Protein AF-A0A6A5QF74-F1 (afdb_monomer_lite)

Radius of gyration: 24.88 Å; chains: 1; bounding box: 57×68×70 Å

Foldseek 3Di:
DDDDDDDDDDDDQFLQNVLVVVVVVVVVVPPDVPPDDDDDDDDDDDDDDDDDDDDDDDDDDPPPQDDDDDDDDDDDDDDDDDDDDDDDPDPDPPPPPPDAFAAPLLLVLAVQVVCVVCKPPQPDQQAAAQQPRHGLQDFDPLDPCCVVVDDGHRFIWTQQPPPRHIHGPSVLLSLLLDPDPLNQARSPPSHGRHDRALQSSLVVCVSSVHDRDWPQVVPPDDPDVCRDPTLVVLVVVLLVVLLVLLVVLLVVQLPDQDPAPVRAGQVSVSLSSSVVVCVVVVDDPRRNLGDDDSLSSLSNSLVSLVSSVVCCCVPPVVNPPGPSNVSSVVSSVVSVVVSVVSSNDD

Secondary structure (DSSP, 8-state):
-PPPP---PPP---HHHHHHHHHHHHHHTT-------------PPPP-----------------PPP---PPP---PPP-------------------PPPPBHHHIIIIIIHHTGGGTT--SSTT-B-TTT--BTTS-B--SS-TTSSPPPB---EEEPTTT--EEEHHHHHHHHHSS-TTTTB-TTT--B-SB--HHHHHHHHHHHTPPPPPTTTT--S---TT-PPPHHHHHHHHHHHHHHHHHHHHHHHHTSPPSSTT----HHHHHHHHHHHHHHTT---STTT---SHHHHHHHHHHHHHHHHHHHHHHHGGGTTSHHHHHHHHHHHHHHHHHHHHHT--

pLDDT: mean 75.54, std 26.77, range [24.86, 98.5]

InterPro domains:
  IPR013083 Zinc finger, RING/FYVE/PHD-type [G3DSA:3.30.40.10] (121-199)

Organism: Ampelomyces quisqualis (NCBI:txid50730)

Structure (mmCIF, N/CA/C/O backbone):
data_AF-A0A6A5QF74-F1
#
_entry.id   AF-A0A6A5QF74-F1
#
loop_
_atom_site.group_PDB
_atom_site.id
_atom_site.type_symbol
_atom_site.label_atom_id
_atom_site.label_alt_id
_atom_site.label_comp_id
_atom_site.label_asym_id
_atom_site.label_entity_id
_atom_site.label_seq_id
_atom_site.pdbx_PDB_ins_code
_atom_site.Cartn_x
_atom_site.Cartn_y
_atom_site.Cartn_z
_atom_site.occupancy
_atom_site.B_iso_or_equiv
_atom_site.auth_seq_id
_atom_site.auth_comp_id
_atom_site.auth_asym_id
_atom_site.auth_atom_id
_atom_site.pdbx_PDB_model_num
ATOM 1 N N . MET A 1 1 ? -31.154 -33.292 41.680 1.00 40.38 1 MET A N 1
ATOM 2 C CA . MET A 1 1 ? -30.181 -33.472 40.582 1.00 40.38 1 MET A CA 1
ATOM 3 C C . MET A 1 1 ? -30.349 -32.287 39.647 1.00 40.38 1 MET A C 1
ATOM 5 O O . MET A 1 1 ? -31.279 -32.280 38.855 1.00 40.38 1 MET A O 1
ATOM 9 N N . SER A 1 2 ? -29.545 -31.242 39.840 1.00 35.84 2 SER A N 1
ATOM 10 C CA . SER A 1 2 ? -29.639 -29.988 39.083 1.00 35.84 2 SER A CA 1
ATOM 11 C C . SER A 1 2 ? -28.610 -30.015 37.959 1.00 35.84 2 SER A C 1
ATOM 13 O O . SER A 1 2 ? -27.415 -30.105 38.231 1.00 35.84 2 SER A O 1
ATOM 15 N N . ALA A 1 3 ? -29.073 -29.983 36.711 1.00 34.50 3 ALA A N 1
ATOM 16 C CA . ALA A 1 3 ? -28.210 -29.915 35.541 1.00 34.50 3 ALA A CA 1
ATOM 17 C C . ALA A 1 3 ? -27.650 -28.491 35.402 1.00 34.50 3 ALA A C 1
ATOM 19 O O . ALA A 1 3 ? -28.404 -27.534 35.224 1.00 34.50 3 ALA A O 1
ATOM 20 N N . GLN A 1 4 ? -26.329 -28.352 35.513 1.00 35.25 4 GLN A N 1
ATOM 21 C CA . GLN A 1 4 ? -25.617 -27.125 35.168 1.00 35.25 4 GLN A CA 1
ATOM 22 C C . GLN A 1 4 ? -25.576 -26.995 33.643 1.00 35.25 4 GLN A C 1
ATOM 24 O O . GLN A 1 4 ? -24.998 -27.834 32.954 1.00 35.25 4 GLN A O 1
ATOM 29 N N . ALA A 1 5 ? -26.207 -25.943 33.123 1.00 36.25 5 ALA A N 1
ATOM 30 C CA . ALA A 1 5 ? -26.062 -25.532 31.737 1.00 36.25 5 ALA A CA 1
ATOM 31 C C . ALA A 1 5 ? -24.654 -24.954 31.537 1.00 36.25 5 ALA A C 1
ATOM 33 O O . ALA A 1 5 ? -24.283 -23.962 32.167 1.00 36.25 5 ALA A O 1
ATOM 34 N N . ALA A 1 6 ? -23.864 -25.593 30.677 1.00 32.81 6 ALA A N 1
ATOM 35 C CA . ALA A 1 6 ? -22.580 -25.074 30.242 1.00 32.81 6 ALA A CA 1
ATOM 36 C C . ALA A 1 6 ? -22.816 -23.850 29.343 1.00 32.81 6 ALA A C 1
ATOM 38 O O . ALA A 1 6 ? -23.247 -23.981 28.199 1.00 32.81 6 ALA A O 1
ATOM 39 N N . CYS A 1 7 ? -22.543 -22.654 29.869 1.00 30.97 7 CYS A N 1
ATOM 40 C CA . CYS A 1 7 ? -22.372 -21.455 29.057 1.00 30.97 7 CYS A CA 1
ATOM 41 C C . CYS A 1 7 ? -21.098 -21.616 28.223 1.00 30.97 7 CYS A C 1
ATOM 43 O O . CYS A 1 7 ? -19.988 -21.447 28.723 1.00 30.97 7 CYS A O 1
ATOM 45 N N . SER A 1 8 ? -21.256 -21.953 26.948 1.00 31.88 8 SER A N 1
ATOM 46 C CA . SER A 1 8 ? -20.206 -21.823 25.944 1.00 31.88 8 SER A CA 1
ATOM 47 C C . SER A 1 8 ? -19.910 -20.338 25.722 1.00 31.88 8 SER A C 1
ATOM 49 O O . SER A 1 8 ? -20.754 -19.606 25.203 1.00 31.88 8 SER A O 1
ATOM 51 N N . SER A 1 9 ? -18.728 -19.890 26.147 1.00 31.70 9 SER A N 1
ATOM 52 C CA . SER A 1 9 ? -18.229 -18.536 25.899 1.00 31.70 9 SER A CA 1
ATOM 53 C C . SER A 1 9 ? -18.143 -18.257 24.391 1.00 31.70 9 SER A C 1
ATOM 55 O O . SER A 1 9 ? -17.697 -19.133 23.645 1.00 31.70 9 SER A O 1
ATOM 57 N N . PRO A 1 10 ? -18.535 -17.061 23.918 1.00 38.78 10 PRO A N 1
ATOM 58 C CA . PRO A 1 10 ? -18.352 -16.685 22.523 1.00 38.78 10 PRO A CA 1
ATOM 59 C C . PRO A 1 10 ? -16.857 -16.615 22.190 1.00 38.78 10 PRO A C 1
ATOM 61 O O . PRO A 1 10 ? -16.068 -16.032 22.934 1.00 38.78 10 PRO A O 1
ATOM 64 N N . VAL A 1 11 ? -16.476 -17.235 21.073 1.00 42.88 11 VAL A N 1
ATOM 65 C CA . VAL A 1 11 ? -15.116 -17.204 20.522 1.00 42.88 11 VAL A CA 1
ATOM 66 C C . VAL A 1 11 ? -14.759 -15.752 20.195 1.00 42.88 11 VAL A C 1
ATOM 68 O O . VAL A 1 11 ? -15.452 -15.110 19.406 1.00 42.88 11 VAL A O 1
ATOM 71 N N . SER A 1 12 ? -13.697 -15.224 20.805 1.00 46.19 12 SER A N 1
ATOM 72 C CA . SER A 1 12 ? -13.168 -13.895 20.497 1.00 46.19 12 SER A CA 1
ATOM 73 C C . SER A 1 12 ? -12.627 -13.876 19.062 1.00 46.19 12 SER A C 1
ATOM 75 O O . SER A 1 12 ? -11.658 -14.558 18.736 1.00 46.19 12 SER A O 1
ATOM 77 N N . GLN A 1 13 ? -13.278 -13.119 18.177 1.00 57.31 13 GLN A N 1
ATOM 78 C CA . GLN A 1 13 ? -12.838 -12.948 16.790 1.00 57.31 13 GLN A CA 1
ATOM 79 C C . GLN A 1 13 ? -11.641 -11.995 16.734 1.00 57.31 13 GLN A C 1
ATOM 81 O O . GLN A 1 13 ? -11.730 -10.850 17.179 1.00 57.31 13 GLN A O 1
ATOM 86 N N . SER A 1 14 ? -10.524 -12.460 16.170 1.00 64.19 14 SER A N 1
ATOM 87 C CA . SER A 1 14 ? -9.324 -11.634 16.007 1.00 64.19 14 SER A CA 1
ATOM 88 C C . SER A 1 14 ? -9.542 -10.539 14.954 1.00 64.19 14 SER A C 1
ATOM 90 O O . SER A 1 14 ? -10.260 -10.772 13.983 1.00 64.19 14 SER A O 1
ATOM 92 N N . VAL A 1 15 ? -8.874 -9.379 15.084 1.00 58.06 15 VAL A N 1
ATOM 93 C CA . VAL A 1 15 ? -8.900 -8.259 14.098 1.00 58.06 15 VAL A CA 1
ATOM 94 C C . VAL A 1 15 ? -8.715 -8.746 12.662 1.00 58.06 15 VAL A C 1
ATOM 96 O O . VAL A 1 15 ? -9.330 -8.264 11.710 1.00 58.06 15 VAL A O 1
ATOM 99 N N . ALA A 1 16 ? -7.862 -9.749 12.520 1.00 49.16 16 ALA A N 1
ATOM 100 C CA . ALA A 1 16 ? -7.521 -10.345 11.256 1.00 49.16 16 ALA A CA 1
ATOM 101 C C . ALA A 1 16 ? -8.681 -11.199 10.689 1.00 49.16 16 ALA A C 1
ATOM 103 O O . ALA A 1 16 ? -8.868 -11.237 9.470 1.00 49.16 16 ALA A O 1
ATOM 104 N N . ASP A 1 17 ? -9.477 -11.866 11.538 1.00 54.75 17 ASP A N 1
ATOM 105 C CA . ASP A 1 17 ? -10.679 -12.623 11.144 1.00 54.75 17 ASP A CA 1
ATOM 106 C C . ASP A 1 17 ? -11.794 -11.730 10.642 1.00 54.75 17 ASP A C 1
ATOM 108 O O . ASP A 1 17 ? -12.449 -12.080 9.664 1.00 54.75 17 ASP A O 1
ATOM 112 N N . ALA A 1 18 ? -11.971 -10.553 11.226 1.00 57.91 18 ALA A N 1
ATOM 113 C CA . ALA A 1 18 ? -12.973 -9.637 10.709 1.00 57.91 18 ALA A CA 1
ATOM 114 C C . ALA A 1 18 ? -12.596 -9.038 9.365 1.00 57.91 18 ALA A C 1
ATOM 116 O O . ALA A 1 18 ? -13.467 -8.909 8.512 1.00 57.91 18 ALA A O 1
ATOM 117 N N . ALA A 1 19 ? -11.309 -8.753 9.131 1.00 53.38 19 ALA A N 1
ATOM 118 C CA . ALA A 1 19 ? -10.856 -8.377 7.801 1.00 53.38 19 ALA A CA 1
ATOM 119 C C . ALA A 1 19 ? -11.334 -9.422 6.764 1.00 53.38 19 ALA A C 1
ATOM 121 O O . ALA A 1 19 ? -11.910 -9.076 5.735 1.00 53.38 19 ALA A O 1
ATOM 122 N N . LEU A 1 20 ? -11.219 -10.718 7.079 1.00 53.34 20 LEU A N 1
ATOM 123 C CA . LEU A 1 20 ? -11.722 -11.792 6.216 1.00 53.34 20 LEU A CA 1
ATOM 124 C C . LEU A 1 20 ? -13.257 -11.927 6.184 1.00 53.34 20 LEU A C 1
ATOM 126 O O . LEU A 1 20 ? -13.798 -12.262 5.131 1.00 53.34 20 LEU A O 1
ATOM 130 N N . LEU A 1 21 ? -13.971 -11.671 7.285 1.00 57.31 21 LEU A N 1
ATOM 131 C CA . LEU A 1 21 ? -15.444 -11.691 7.316 1.00 57.31 21 LEU A CA 1
ATOM 132 C C . LEU A 1 21 ? -16.057 -10.572 6.458 1.00 57.31 21 LEU A C 1
ATOM 134 O O . LEU A 1 21 ? -17.056 -10.782 5.766 1.00 57.31 21 LEU A O 1
ATOM 138 N N . HIS A 1 22 ? -15.439 -9.394 6.429 1.00 54.91 22 HIS A N 1
ATOM 139 C CA . HIS A 1 22 ? -15.848 -8.328 5.513 1.00 54.91 22 HIS A CA 1
ATOM 140 C C . HIS A 1 22 ? -15.553 -8.692 4.052 1.00 54.91 22 HIS A C 1
ATOM 142 O O . HIS A 1 22 ? -16.359 -8.393 3.171 1.00 54.91 22 HIS A O 1
ATOM 148 N N . LEU A 1 23 ? -14.451 -9.397 3.784 1.00 47.62 23 LEU A N 1
ATOM 149 C CA . LEU A 1 23 ? -14.108 -9.876 2.443 1.00 47.62 23 LEU A CA 1
ATOM 150 C C . LEU A 1 23 ? -15.048 -10.955 1.919 1.00 47.62 23 LEU A C 1
ATOM 152 O O . LEU A 1 23 ? -15.417 -10.905 0.750 1.00 47.62 23 LEU A O 1
ATOM 156 N N . SER A 1 24 ? -15.469 -11.911 2.749 1.00 41.56 24 SER A N 1
ATOM 157 C CA . SER A 1 24 ? -16.446 -12.918 2.319 1.00 41.56 24 SER A CA 1
ATOM 158 C C . SER A 1 24 ? -17.778 -12.261 1.955 1.00 41.56 24 SER A C 1
ATOM 160 O O . SER A 1 24 ? -18.363 -12.603 0.930 1.00 41.56 24 SER A O 1
ATOM 162 N N . THR A 1 25 ? -18.191 -11.240 2.708 1.00 49.16 25 THR A N 1
ATOM 163 C CA . THR A 1 25 ? -19.382 -10.434 2.410 1.00 49.16 25 THR A CA 1
ATOM 164 C C . THR A 1 25 ? -19.208 -9.613 1.123 1.00 49.16 25 THR A C 1
ATOM 166 O O . THR A 1 25 ? -20.133 -9.521 0.317 1.00 49.16 25 THR A O 1
ATOM 169 N N . PHE A 1 26 ? -18.019 -9.058 0.877 1.00 40.31 26 PHE A N 1
ATOM 170 C CA . PHE A 1 26 ? -17.685 -8.283 -0.326 1.00 40.31 26 PHE A CA 1
ATOM 171 C C . PHE A 1 26 ? -17.622 -9.146 -1.600 1.00 40.31 26 PHE A C 1
ATOM 173 O O . PHE A 1 26 ? -18.225 -8.807 -2.615 1.00 40.31 26 PHE A O 1
ATOM 180 N N . VAL A 1 27 ? -16.963 -10.306 -1.537 1.00 40.12 27 VAL A N 1
ATOM 181 C CA . VAL A 1 27 ? -16.857 -11.255 -2.659 1.00 40.12 27 VAL A CA 1
ATOM 182 C C . VAL A 1 27 ? -18.218 -11.884 -2.979 1.00 40.12 27 VAL A C 1
ATOM 184 O O . VAL A 1 27 ? -18.555 -12.045 -4.150 1.00 40.12 27 VAL A O 1
ATOM 187 N N . GLN A 1 28 ? -19.035 -12.197 -1.965 1.00 38.56 28 GLN A N 1
ATOM 188 C CA . GLN A 1 28 ? -20.373 -12.771 -2.167 1.00 38.56 28 GLN A CA 1
ATOM 189 C C . GLN A 1 28 ? -21.403 -11.760 -2.675 1.00 38.56 28 GLN A C 1
ATOM 191 O O . GLN A 1 28 ? -22.339 -12.149 -3.370 1.00 38.56 28 GLN A O 1
ATOM 196 N N . SER A 1 29 ? -21.248 -10.473 -2.358 1.00 39.59 29 SER A N 1
ATOM 197 C CA . SER A 1 29 ? -22.193 -9.445 -2.807 1.00 39.59 29 SER A CA 1
ATOM 198 C C . SER A 1 29 ? -21.989 -9.028 -4.266 1.00 39.59 29 SER A C 1
ATOM 200 O O . SER A 1 29 ? -22.821 -8.296 -4.798 1.00 39.59 29 SER A O 1
ATOM 202 N N . GLY A 1 30 ? -20.929 -9.498 -4.941 1.00 30.17 30 GLY A N 1
ATOM 203 C CA . GLY A 1 30 ? -20.684 -9.205 -6.359 1.00 30.17 30 GLY A CA 1
ATOM 204 C C . GLY A 1 30 ? -20.547 -7.709 -6.661 1.00 30.17 30 GLY A C 1
ATOM 205 O O . GLY A 1 30 ? -20.570 -7.305 -7.824 1.00 30.17 30 GLY A O 1
ATOM 206 N N . VAL A 1 31 ? -20.405 -6.877 -5.624 1.00 36.00 31 VAL A N 1
ATOM 207 C CA . VAL A 1 31 ? -20.209 -5.439 -5.746 1.00 36.00 31 VAL A CA 1
ATOM 208 C C . VAL A 1 31 ? -18.741 -5.232 -6.080 1.00 36.00 31 VAL A C 1
ATOM 210 O O . VAL A 1 31 ? -17.930 -4.872 -5.232 1.00 36.00 31 VAL A O 1
ATOM 213 N N . GLN A 1 32 ? -18.384 -5.454 -7.347 1.00 33.62 32 GLN A N 1
ATOM 214 C CA . GLN A 1 32 ? -17.253 -4.715 -7.888 1.00 33.62 32 GLN A CA 1
ATOM 215 C C . GLN A 1 32 ? -17.516 -3.230 -7.607 1.00 33.62 32 GLN A C 1
ATOM 217 O O . GLN A 1 32 ? -18.655 -2.782 -7.800 1.00 33.62 32 GLN A O 1
ATOM 222 N N . PRO A 1 33 ? -16.515 -2.449 -7.165 1.00 35.59 33 PRO A N 1
ATOM 223 C CA . PRO A 1 33 ? -16.617 -1.007 -7.243 1.00 35.59 33 PRO A CA 1
ATOM 224 C C . PRO A 1 33 ? -16.806 -0.686 -8.724 1.00 35.59 33 PRO A C 1
ATOM 226 O O . PRO A 1 33 ? -15.863 -0.696 -9.512 1.00 35.59 33 PRO A O 1
ATOM 229 N N . GLN A 1 34 ? -18.062 -0.499 -9.134 1.00 29.69 34 GLN A N 1
ATOM 230 C CA . GLN A 1 34 ? -18.358 0.033 -10.446 1.00 29.69 34 GLN A CA 1
ATOM 231 C C . GLN A 1 34 ? -17.612 1.358 -10.518 1.00 29.69 34 GLN A C 1
ATOM 233 O O . GLN A 1 34 ? -17.752 2.191 -9.621 1.00 29.69 34 GLN A O 1
ATOM 238 N N . ALA A 1 35 ? -16.822 1.543 -11.574 1.00 30.83 35 ALA A N 1
ATOM 239 C CA . ALA A 1 35 ? -16.414 2.869 -11.995 1.00 30.83 35 ALA A CA 1
ATOM 240 C C . ALA A 1 35 ? -17.707 3.666 -12.207 1.00 30.83 35 ALA A C 1
ATOM 242 O O . ALA A 1 35 ? -18.379 3.525 -13.228 1.00 30.83 35 ALA A O 1
ATOM 243 N N . THR A 1 36 ? -18.140 4.401 -11.185 1.00 31.09 36 THR A N 1
ATOM 244 C CA . THR A 1 36 ? -19.397 5.134 -11.242 1.00 31.09 36 THR A CA 1
ATOM 245 C C . THR A 1 36 ? -19.234 6.261 -12.253 1.00 31.09 36 THR A C 1
ATOM 247 O O . THR A 1 36 ? -18.294 7.049 -12.115 1.00 31.09 36 THR A O 1
ATOM 250 N N . PRO A 1 37 ? -20.130 6.396 -13.245 1.00 26.23 37 PRO A N 1
ATOM 251 C CA . PRO A 1 37 ? -20.244 7.647 -13.970 1.00 26.23 37 PRO A CA 1
ATOM 252 C C . PRO A 1 37 ? -20.676 8.731 -12.974 1.00 26.23 37 PRO A C 1
ATOM 254 O O . PRO A 1 37 ? -21.557 8.511 -12.144 1.00 26.23 37 PRO A O 1
ATOM 257 N N . ASN A 1 38 ? -20.004 9.880 -13.036 1.00 30.45 38 ASN A N 1
ATOM 258 C CA . ASN A 1 38 ? -20.221 11.036 -12.170 1.00 30.45 38 ASN A CA 1
ATOM 259 C C . ASN A 1 38 ? -21.709 11.403 -12.050 1.00 30.45 38 ASN A C 1
ATOM 261 O O . ASN A 1 38 ? -22.293 11.960 -12.978 1.00 30.45 38 ASN A O 1
ATOM 265 N N . THR A 1 39 ? -22.287 11.190 -10.869 1.00 26.66 39 THR A N 1
ATOM 266 C CA . THR A 1 39 ? -23.505 11.879 -10.430 1.00 26.66 39 THR A CA 1
ATOM 267 C C . THR A 1 39 ? -23.212 12.615 -9.135 1.00 26.66 39 THR A C 1
ATOM 269 O O . THR A 1 39 ? -22.950 12.011 -8.097 1.00 26.66 39 THR A O 1
ATOM 272 N N . SER A 1 40 ? -23.227 13.938 -9.238 1.00 26.69 40 SER A N 1
ATOM 273 C CA . SER A 1 40 ? -22.969 14.905 -8.180 1.00 26.69 40 SER A CA 1
ATOM 274 C C . SER A 1 40 ? -24.045 14.812 -7.097 1.00 26.69 40 SER A C 1
ATOM 276 O O . SER A 1 40 ? -25.210 15.107 -7.357 1.00 26.69 40 SER A O 1
ATOM 278 N N . PHE A 1 41 ? -23.660 14.445 -5.876 1.00 25.36 41 PHE A N 1
ATOM 279 C CA . PHE A 1 41 ? -24.513 14.582 -4.697 1.00 25.36 41 PHE A CA 1
ATOM 280 C C . PHE A 1 41 ? -23.899 15.644 -3.783 1.00 25.36 41 PHE A C 1
ATOM 282 O O . PHE A 1 41 ? -22.847 15.434 -3.184 1.00 25.36 41 PHE A O 1
ATOM 289 N N . VAL A 1 42 ? -24.531 16.817 -3.727 1.00 25.41 42 VAL A N 1
ATOM 290 C CA . VAL A 1 42 ? -24.148 17.909 -2.826 1.00 25.41 42 VAL A CA 1
ATOM 291 C C . VAL A 1 42 ? -24.828 17.659 -1.483 1.00 25.41 42 VAL A C 1
ATOM 293 O O . VAL A 1 42 ? -26.031 17.863 -1.351 1.00 25.41 42 VAL A O 1
ATOM 296 N N . GLN A 1 43 ? -24.066 17.224 -0.481 1.00 29.41 43 GLN A N 1
ATOM 297 C CA . GLN A 1 43 ? -24.473 17.308 0.922 1.00 29.41 43 GLN A CA 1
ATOM 298 C C . GLN A 1 43 ? -23.624 18.375 1.612 1.00 29.41 43 GLN A C 1
ATOM 300 O O . GLN A 1 43 ? -22.419 18.220 1.792 1.00 29.41 43 GLN A O 1
ATOM 305 N N . GLN A 1 44 ? -24.273 19.489 1.954 1.00 24.86 44 GLN A N 1
ATOM 306 C CA . GLN A 1 44 ? -23.710 20.547 2.784 1.00 24.86 44 GLN A CA 1
ATOM 307 C C . GLN A 1 44 ? -23.595 20.046 4.227 1.00 24.86 44 GLN A C 1
ATOM 309 O O . GLN A 1 44 ? -24.603 19.753 4.867 1.00 24.86 44 GLN A O 1
ATOM 314 N N . PHE A 1 45 ? -22.370 19.985 4.743 1.00 30.64 45 PHE A N 1
ATOM 315 C CA . PHE A 1 45 ? -22.113 19.912 6.178 1.00 30.64 45 PHE A CA 1
ATOM 316 C C . PHE A 1 45 ? -21.865 21.330 6.721 1.00 30.64 45 PHE A C 1
ATOM 318 O O . PHE A 1 45 ? -21.278 22.153 6.013 1.00 30.64 45 PHE A O 1
ATOM 325 N N . PRO A 1 46 ? -22.309 21.648 7.949 1.00 26.78 46 PRO A N 1
ATOM 326 C CA . PRO A 1 46 ? -22.108 22.967 8.534 1.00 26.78 46 PRO A CA 1
ATOM 327 C C . PRO A 1 46 ? -20.631 23.204 8.877 1.00 26.78 46 PRO A C 1
ATOM 329 O O . PRO A 1 46 ? -19.960 22.346 9.449 1.00 26.78 46 PRO A O 1
ATOM 332 N N . ALA A 1 47 ? -20.144 24.396 8.533 1.00 26.11 47 ALA A N 1
ATOM 333 C CA . ALA A 1 47 ? -18.802 24.862 8.851 1.00 26.11 47 ALA A CA 1
ATOM 334 C C . ALA A 1 47 ? -18.664 25.111 10.362 1.00 26.11 47 ALA A C 1
ATOM 336 O O . ALA A 1 47 ? -19.329 25.985 10.917 1.00 26.11 47 ALA A O 1
ATOM 337 N N . ALA A 1 48 ? -17.784 24.358 11.021 1.00 29.36 48 ALA A N 1
ATOM 338 C CA . ALA A 1 48 ? -17.319 24.675 12.363 1.00 29.36 48 ALA A CA 1
ATOM 339 C C . ALA A 1 48 ? -16.036 25.509 12.254 1.00 29.36 48 ALA A C 1
ATOM 341 O O . ALA A 1 48 ? -14.954 24.998 11.969 1.00 29.36 48 ALA A O 1
ATOM 342 N N . SER A 1 49 ? -16.187 26.815 12.452 1.00 29.48 49 SER A N 1
ATOM 343 C CA . SER A 1 49 ? -15.099 27.782 12.542 1.00 29.48 49 SER A CA 1
ATOM 344 C C . SER A 1 49 ? -14.478 27.734 13.939 1.00 29.48 49 SER A C 1
ATOM 346 O O . SER A 1 49 ? -15.121 28.123 14.910 1.00 29.48 49 SER A O 1
ATOM 348 N N . ALA A 1 50 ? -13.220 27.314 14.041 1.00 28.58 50 ALA A N 1
ATOM 349 C CA . ALA A 1 50 ? -12.345 27.663 15.157 1.00 28.58 50 ALA A CA 1
ATOM 350 C C . ALA A 1 50 ? -10.891 27.652 14.666 1.00 28.58 50 ALA A C 1
ATOM 352 O O . ALA A 1 50 ? -10.259 26.605 14.554 1.00 28.58 50 ALA A O 1
ATOM 353 N N . SER A 1 51 ? -10.376 28.838 14.335 1.00 28.16 51 SER A N 1
ATOM 354 C CA . SER A 1 51 ? -8.952 29.059 14.093 1.00 28.16 51 SER A CA 1
ATOM 355 C C . SER A 1 51 ? -8.200 28.934 15.412 1.00 28.16 51 SER A C 1
ATOM 357 O O . SER A 1 51 ? -8.334 29.778 16.295 1.00 28.16 51 SER A O 1
ATOM 359 N N . THR A 1 52 ? -7.389 27.891 15.538 1.00 27.42 52 THR A N 1
ATOM 360 C CA . THR A 1 52 ? -6.294 27.845 16.506 1.00 27.42 52 THR A CA 1
ATOM 361 C C . THR A 1 52 ? -5.006 27.792 15.703 1.00 27.42 52 THR A C 1
ATOM 363 O O . THR A 1 52 ? -4.710 26.801 15.041 1.00 27.42 52 THR A O 1
ATOM 366 N N . THR A 1 53 ? -4.282 28.906 15.690 1.00 28.11 53 THR A N 1
ATOM 367 C CA . THR A 1 53 ? -2.947 29.026 15.107 1.00 28.11 53 THR A CA 1
ATOM 368 C C . THR A 1 53 ? -1.994 28.188 15.957 1.00 28.11 53 THR A C 1
ATOM 370 O O . THR A 1 53 ? -1.651 28.576 17.070 1.00 28.11 53 THR A O 1
ATOM 373 N N . LEU A 1 54 ? -1.622 27.008 15.462 1.00 29.27 54 LEU A N 1
ATOM 374 C CA . LEU A 1 54 ? -0.513 26.218 15.992 1.00 29.27 54 LEU A CA 1
ATOM 375 C C . LEU A 1 54 ? 0.732 26.566 15.177 1.00 29.27 54 LEU A C 1
ATOM 377 O O . LEU A 1 54 ? 0.773 26.341 13.967 1.00 29.27 54 LEU A O 1
ATOM 381 N N . GLU A 1 55 ? 1.723 27.145 15.848 1.00 26.20 55 GLU A N 1
ATOM 382 C CA . GLU A 1 55 ? 3.085 27.267 15.341 1.00 26.20 55 GLU A CA 1
ATOM 383 C C . GLU A 1 55 ? 3.649 25.851 15.158 1.00 26.20 55 GLU A C 1
ATOM 385 O O . GLU A 1 55 ? 3.788 25.092 16.115 1.00 26.20 55 GLU A O 1
ATOM 390 N N . TYR A 1 56 ? 3.914 25.468 13.910 1.00 28.95 56 TYR A N 1
ATOM 391 C CA . TYR A 1 56 ? 4.626 24.235 13.597 1.00 28.95 56 TYR A CA 1
ATOM 392 C C . TYR A 1 56 ? 6.125 24.528 13.635 1.00 28.95 56 TYR A C 1
ATOM 394 O O . TYR A 1 56 ? 6.641 25.251 12.783 1.00 28.95 56 TYR A O 1
ATOM 402 N N . GLU A 1 57 ? 6.829 23.948 14.606 1.00 26.62 57 GLU A N 1
ATOM 403 C CA . GLU A 1 57 ? 8.280 23.807 14.526 1.00 26.62 57 GLU A CA 1
ATOM 404 C C . GLU A 1 57 ? 8.625 22.913 13.328 1.00 26.62 57 GLU A C 1
ATOM 406 O O . GLU A 1 57 ? 8.164 21.775 13.204 1.00 26.62 57 GLU A O 1
ATOM 411 N N . THR A 1 58 ? 9.433 23.454 12.420 1.00 28.16 58 THR A N 1
ATOM 412 C CA . THR A 1 58 ? 9.961 22.756 11.249 1.00 28.16 58 THR A CA 1
ATOM 413 C C . THR A 1 58 ? 10.925 21.659 11.700 1.00 28.16 58 THR A C 1
ATOM 415 O O . THR A 1 58 ? 12.123 21.887 11.855 1.00 28.16 58 THR A O 1
ATOM 418 N N . ILE A 1 59 ? 10.411 20.449 11.911 1.00 30.69 59 ILE A N 1
ATOM 419 C CA . ILE A 1 59 ? 11.241 19.255 12.077 1.00 30.69 59 ILE A CA 1
ATOM 420 C C . ILE A 1 59 ? 11.700 18.821 10.681 1.00 30.69 59 ILE A C 1
ATOM 422 O O . ILE A 1 59 ? 10.904 18.354 9.865 1.00 30.69 59 ILE A O 1
ATOM 426 N N . SER A 1 60 ? 12.991 18.990 10.397 1.00 27.17 60 SER A N 1
ATOM 427 C CA . SER A 1 60 ? 13.629 18.466 9.187 1.00 27.17 60 SER A CA 1
ATOM 428 C C . SER A 1 60 ? 13.431 16.946 9.087 1.00 27.17 60 SER A C 1
ATOM 430 O O . SER A 1 60 ? 13.716 16.239 10.058 1.00 27.17 60 SER A O 1
ATOM 432 N N . PRO A 1 61 ? 12.997 16.400 7.936 1.00 29.89 61 PRO A N 1
ATOM 433 C CA . PRO A 1 61 ? 12.898 14.959 7.767 1.00 29.89 61 PRO A CA 1
ATOM 434 C C . PRO A 1 61 ? 14.303 14.353 7.703 1.00 29.89 61 PRO A C 1
ATOM 436 O O . PRO A 1 61 ? 15.067 14.586 6.764 1.00 29.89 61 PRO A O 1
ATOM 439 N N . ILE A 1 62 ? 14.644 13.546 8.707 1.00 29.98 62 ILE A N 1
ATOM 440 C CA . ILE A 1 62 ? 15.787 12.637 8.653 1.00 29.98 62 ILE A CA 1
ATOM 441 C C . ILE A 1 62 ? 15.415 11.520 7.666 1.00 29.98 62 ILE A C 1
ATOM 443 O O . ILE A 1 62 ? 14.786 10.528 8.025 1.00 29.98 62 ILE A O 1
ATOM 447 N N . ASN A 1 63 ? 15.771 11.712 6.395 1.00 30.62 63 ASN A N 1
ATOM 448 C CA . ASN A 1 63 ? 15.703 10.686 5.357 1.00 30.62 63 ASN A CA 1
ATOM 449 C C . ASN A 1 63 ? 16.842 9.679 5.575 1.00 30.62 63 ASN A C 1
ATOM 451 O O . ASN A 1 63 ? 17.888 9.748 4.934 1.00 30.62 63 ASN A O 1
ATOM 455 N N . VAL A 1 64 ? 16.651 8.740 6.501 1.00 28.95 64 VAL A N 1
ATOM 456 C CA . VAL A 1 64 ? 17.463 7.517 6.552 1.00 28.95 64 VAL A CA 1
ATOM 457 C C . VAL A 1 64 ? 16.710 6.462 5.755 1.00 28.95 64 VAL A C 1
ATOM 459 O O . VAL A 1 64 ? 15.801 5.805 6.258 1.00 28.95 64 VAL A O 1
ATOM 462 N N . VAL A 1 65 ? 17.062 6.342 4.476 1.00 34.09 65 VAL A N 1
ATOM 463 C CA . VAL A 1 65 ? 16.633 5.222 3.633 1.00 34.09 65 VAL A CA 1
ATOM 464 C C . VAL A 1 65 ? 17.328 3.962 4.164 1.00 34.09 65 VAL A C 1
ATOM 466 O O . VAL A 1 65 ? 18.560 3.942 4.205 1.00 34.09 65 VAL A O 1
ATOM 469 N N . PRO A 1 66 ? 16.604 2.908 4.579 1.00 28.97 66 PRO A N 1
ATOM 470 C CA . PRO A 1 66 ? 17.237 1.658 4.972 1.00 28.97 66 PRO A CA 1
ATOM 471 C C . PRO A 1 66 ? 17.853 0.986 3.738 1.00 28.97 66 PRO A C 1
ATOM 473 O O . PRO A 1 66 ? 17.141 0.652 2.789 1.00 28.97 66 PRO A O 1
ATOM 476 N N . SER A 1 67 ? 19.170 0.766 3.748 1.00 29.47 67 SER A N 1
ATOM 477 C CA . SER A 1 67 ? 19.814 -0.169 2.818 1.00 29.47 67 SER A CA 1
ATOM 478 C C . SER A 1 67 ? 19.356 -1.584 3.155 1.00 29.47 67 SER A C 1
ATOM 480 O O . SER A 1 67 ? 19.590 -2.073 4.258 1.00 29.47 67 SER A O 1
ATOM 482 N N . ILE A 1 68 ? 18.699 -2.247 2.207 1.00 33.16 68 ILE A N 1
ATOM 483 C CA . ILE A 1 68 ? 18.374 -3.669 2.316 1.00 33.16 68 ILE A CA 1
ATOM 484 C C . ILE A 1 68 ? 19.640 -4.449 1.951 1.00 33.16 68 ILE A C 1
ATOM 486 O O . ILE A 1 68 ? 19.944 -4.639 0.773 1.00 33.16 68 ILE A O 1
ATOM 490 N N . GLU A 1 69 ? 20.394 -4.890 2.956 1.00 32.06 69 GLU A N 1
ATOM 491 C CA . GLU A 1 69 ? 21.434 -5.904 2.773 1.00 32.06 69 GLU A CA 1
ATOM 492 C C . GLU A 1 69 ? 20.770 -7.282 2.646 1.00 32.06 69 GLU A C 1
ATOM 494 O O . GLU A 1 69 ? 20.252 -7.845 3.610 1.00 32.06 69 GLU A O 1
ATOM 499 N N . LEU A 1 70 ? 20.753 -7.828 1.429 1.00 37.56 70 LEU A N 1
ATOM 500 C CA . LEU A 1 70 ? 20.301 -9.194 1.168 1.00 37.56 70 LEU A CA 1
ATOM 501 C C . LEU A 1 70 ? 21.400 -10.175 1.592 1.00 37.56 70 LEU A C 1
ATOM 503 O O . LEU A 1 70 ? 22.452 -10.250 0.958 1.00 37.56 70 LEU A O 1
ATOM 507 N N . THR A 1 71 ? 21.154 -10.950 2.647 1.00 32.28 71 THR A N 1
ATOM 508 C CA . THR A 1 71 ? 22.031 -12.053 3.063 1.00 32.28 71 THR A CA 1
ATOM 509 C C . THR A 1 71 ? 21.764 -13.277 2.174 1.00 32.28 71 THR A C 1
ATOM 511 O O . THR A 1 71 ? 20.641 -13.787 2.175 1.00 32.28 71 THR A O 1
ATOM 514 N N . PRO A 1 72 ? 22.738 -13.787 1.397 1.00 33.88 72 PRO A N 1
ATOM 515 C CA . PRO A 1 72 ? 22.517 -14.978 0.586 1.00 33.88 72 PRO A CA 1
ATOM 516 C C . PRO A 1 72 ? 22.544 -16.243 1.455 1.00 33.88 72 PRO A C 1
ATOM 518 O O . PRO A 1 72 ? 23.508 -16.507 2.175 1.00 33.88 72 PRO A O 1
ATOM 521 N N . ALA A 1 73 ? 21.498 -17.064 1.350 1.00 33.28 73 ALA A N 1
ATOM 522 C CA . ALA A 1 73 ? 21.505 -18.420 1.884 1.00 33.28 73 ALA A CA 1
ATOM 523 C C . ALA A 1 73 ? 22.483 -19.288 1.071 1.00 33.28 73 ALA A C 1
ATOM 525 O O . ALA A 1 73 ? 22.321 -19.476 -0.135 1.00 33.28 73 ALA A O 1
ATOM 526 N N . SER A 1 74 ? 23.509 -19.817 1.739 1.00 29.62 74 SER A N 1
ATOM 527 C CA . SER A 1 74 ? 24.473 -20.750 1.151 1.00 29.62 74 SER A CA 1
ATOM 528 C C . SER A 1 74 ? 23.837 -22.135 1.012 1.00 29.62 74 SER A C 1
ATOM 530 O O . SER A 1 74 ? 23.720 -22.878 1.986 1.00 29.62 74 SER A O 1
ATOM 532 N N . VAL A 1 75 ? 23.409 -22.482 -0.203 1.00 36.53 75 VAL A N 1
ATOM 533 C CA . VAL A 1 75 ? 22.976 -23.840 -0.556 1.00 36.53 75 VAL A CA 1
ATOM 534 C C . VAL A 1 75 ? 24.106 -24.509 -1.334 1.00 36.53 75 VAL A C 1
ATOM 536 O O . VAL A 1 75 ? 24.423 -24.119 -2.457 1.00 36.53 75 VAL A O 1
ATOM 539 N N . LYS A 1 76 ? 24.733 -25.520 -0.724 1.00 34.12 76 LYS A N 1
ATOM 540 C CA . LYS A 1 76 ? 25.700 -26.399 -1.392 1.00 34.12 76 LYS A CA 1
ATOM 541 C C . LYS A 1 76 ? 24.950 -27.353 -2.322 1.00 34.12 76 LYS A C 1
ATOM 543 O O . LYS A 1 76 ? 24.255 -28.246 -1.843 1.00 34.12 76 LYS A O 1
ATOM 548 N N . TYR A 1 77 ? 25.124 -27.189 -3.629 1.00 34.53 77 TYR A N 1
ATOM 549 C CA . TYR A 1 77 ? 24.688 -28.173 -4.618 1.00 34.53 77 TYR A CA 1
ATOM 550 C C . TYR A 1 77 ? 25.767 -29.245 -4.797 1.00 34.53 77 TYR A C 1
ATOM 552 O O . TYR A 1 77 ? 26.949 -28.932 -4.925 1.00 34.53 77 TYR A O 1
ATOM 560 N N . LYS A 1 78 ? 25.349 -30.514 -4.774 1.00 39.69 78 LYS A N 1
ATOM 561 C CA . LYS A 1 78 ? 26.145 -31.643 -5.261 1.00 39.69 78 LYS A CA 1
ATOM 562 C C . LYS A 1 78 ? 25.895 -31.773 -6.760 1.00 39.69 78 LYS A C 1
ATOM 564 O O . LYS A 1 78 ? 24.747 -31.946 -7.162 1.00 39.69 78 LYS A O 1
ATOM 569 N N . GLU A 1 79 ? 26.959 -31.693 -7.549 1.00 42.28 79 GLU A N 1
ATOM 570 C CA . GLU A 1 79 ? 26.962 -32.115 -8.948 1.00 42.28 79 GLU A CA 1
ATOM 571 C C . GLU A 1 79 ? 26.715 -33.625 -9.030 1.00 42.28 79 GLU A C 1
ATOM 573 O O . GLU A 1 79 ? 27.352 -34.415 -8.330 1.00 42.28 79 GLU A O 1
ATOM 578 N N . SER A 1 80 ? 25.775 -34.020 -9.883 1.00 43.69 80 SER A N 1
ATOM 579 C CA . SER A 1 80 ? 25.669 -35.382 -10.392 1.00 43.69 80 SER A CA 1
ATOM 580 C C . SER A 1 80 ? 25.528 -35.294 -11.905 1.00 43.69 80 SER A C 1
ATOM 582 O O . SER A 1 80 ? 24.551 -34.727 -12.402 1.00 43.69 80 SER A O 1
ATOM 584 N N . GLU A 1 81 ? 26.540 -35.814 -12.589 1.00 54.12 81 GLU A N 1
ATOM 585 C CA . GLU A 1 81 ? 26.643 -35.946 -14.038 1.00 54.12 81 GLU A CA 1
ATOM 586 C C . GLU A 1 81 ? 25.641 -36.969 -14.605 1.00 54.12 81 GLU A C 1
ATOM 588 O O . GLU A 1 81 ? 25.132 -37.843 -13.901 1.00 54.12 81 GLU A O 1
ATOM 593 N N . ASP A 1 82 ? 25.418 -36.822 -15.911 1.00 48.44 82 ASP A N 1
ATOM 594 C CA . ASP A 1 82 ? 24.833 -37.762 -16.868 1.00 48.44 82 ASP A CA 1
ATOM 595 C C . ASP A 1 82 ? 23.329 -38.061 -16.803 1.00 48.44 82 ASP A C 1
ATOM 597 O O . ASP A 1 82 ? 22.839 -38.963 -16.117 1.00 48.44 82 ASP A O 1
ATOM 601 N N . ARG A 1 83 ? 22.578 -37.382 -17.687 1.00 41.94 83 ARG A N 1
ATOM 602 C CA . ARG A 1 83 ? 21.325 -37.930 -18.216 1.00 41.94 83 ARG A CA 1
ATOM 603 C C . ARG A 1 83 ? 21.082 -37.566 -19.680 1.00 41.94 83 ARG A C 1
ATOM 605 O O . ARG A 1 83 ? 21.056 -36.399 -20.059 1.00 41.94 83 ARG A O 1
ATOM 612 N N . GLU A 1 84 ? 20.889 -38.621 -20.467 1.00 40.06 84 GLU A N 1
ATOM 613 C CA . GLU A 1 84 ? 20.611 -38.653 -21.902 1.00 40.06 84 GLU A CA 1
ATOM 614 C C . GLU A 1 84 ? 19.461 -37.734 -22.341 1.00 40.06 84 GLU A C 1
ATOM 616 O O . GLU A 1 84 ? 18.380 -37.699 -21.746 1.00 40.06 84 GLU A O 1
ATOM 621 N N . VAL A 1 85 ? 19.686 -37.056 -23.467 1.00 43.31 85 VAL A N 1
ATOM 622 C CA . VAL A 1 85 ? 18.711 -36.226 -24.175 1.00 43.31 85 VAL A CA 1
ATOM 623 C C . VAL A 1 85 ? 17.696 -37.129 -24.883 1.00 43.31 85 VAL A C 1
ATOM 625 O O . VAL A 1 85 ? 17.974 -37.679 -25.947 1.00 43.31 85 VAL A O 1
ATOM 628 N N . LYS A 1 86 ? 16.494 -37.271 -24.312 1.00 36.66 86 LYS A N 1
ATOM 629 C CA . LYS A 1 86 ? 15.309 -37.739 -25.047 1.00 36.66 86 LYS A CA 1
ATOM 630 C C . LYS A 1 86 ? 14.509 -36.539 -25.534 1.00 36.66 86 LYS A C 1
ATOM 632 O O . LYS A 1 86 ? 13.890 -35.829 -24.745 1.00 36.66 86 LYS A O 1
ATOM 637 N N . THR A 1 87 ? 14.519 -36.342 -26.846 1.00 42.06 87 THR A N 1
ATOM 638 C CA . THR A 1 87 ? 13.701 -35.370 -27.571 1.00 42.06 87 THR A CA 1
ATOM 639 C C . THR A 1 87 ? 12.227 -35.749 -27.421 1.00 42.06 87 THR A C 1
ATOM 641 O O . THR A 1 87 ? 11.750 -36.689 -28.051 1.00 42.06 87 THR A O 1
ATOM 644 N N . PHE A 1 88 ? 11.519 -35.055 -26.531 1.00 37.69 88 PHE A N 1
ATOM 645 C CA . PHE A 1 88 ? 10.075 -35.181 -26.347 1.00 37.69 88 PHE A CA 1
ATOM 646 C C . PHE A 1 88 ? 9.390 -34.074 -27.156 1.00 37.69 88 PHE A C 1
ATOM 648 O O . PHE A 1 88 ? 9.424 -32.904 -26.773 1.00 37.69 88 PHE A O 1
ATOM 655 N N . GLU A 1 89 ? 8.767 -34.437 -28.278 1.00 46.75 89 GLU A N 1
ATOM 656 C CA . GLU A 1 89 ? 7.811 -33.571 -28.971 1.00 46.75 89 GLU A CA 1
ATOM 657 C C . GLU A 1 89 ? 6.619 -33.317 -28.036 1.00 46.75 89 GLU A C 1
ATOM 659 O O . GLU A 1 89 ? 5.772 -34.181 -27.818 1.00 46.75 89 GLU A O 1
ATOM 664 N N . SER A 1 90 ? 6.581 -32.131 -27.428 1.00 41.81 90 SER A N 1
ATOM 665 C CA . SER A 1 90 ? 5.490 -31.714 -26.547 1.00 41.81 90 SER A CA 1
ATOM 666 C C . SER A 1 90 ? 4.478 -30.890 -27.330 1.00 41.81 90 SER A C 1
ATOM 668 O O . SER A 1 90 ? 4.602 -29.673 -27.458 1.00 41.81 90 SER A O 1
ATOM 670 N N . GLN A 1 91 ? 3.432 -31.559 -27.810 1.00 45.88 91 GLN A N 1
ATOM 671 C CA . GLN A 1 91 ? 2.140 -30.918 -28.036 1.00 45.88 91 GLN A CA 1
ATOM 672 C C . GLN A 1 91 ? 1.569 -30.515 -26.671 1.00 45.88 91 GLN A C 1
ATOM 674 O O . GLN A 1 91 ? 0.911 -31.303 -25.999 1.00 45.88 91 GLN A O 1
ATOM 679 N N . SER A 1 92 ? 1.870 -29.293 -26.235 1.00 41.75 92 SER A N 1
ATOM 680 C CA . SER A 1 92 ? 1.318 -28.720 -25.010 1.00 41.75 92 SER A CA 1
ATOM 681 C C . SER A 1 92 ? 0.377 -27.578 -25.374 1.00 41.75 92 SER A C 1
ATOM 683 O O . SER A 1 92 ? 0.746 -26.405 -25.382 1.00 41.75 92 SER A O 1
ATOM 685 N N . THR A 1 93 ? -0.872 -27.917 -25.692 1.00 41.62 93 THR A N 1
ATOM 686 C CA . THR A 1 93 ? -1.998 -26.995 -25.511 1.00 41.62 93 THR A CA 1
ATOM 687 C C . THR A 1 93 ? -2.198 -26.803 -24.011 1.00 41.62 93 THR A C 1
ATOM 689 O O . THR A 1 93 ? -3.043 -27.444 -23.388 1.00 41.62 93 THR A O 1
ATOM 692 N N . VAL A 1 94 ? -1.371 -25.940 -23.416 1.00 44.66 94 VAL A N 1
ATOM 693 C CA . VAL A 1 94 ? -1.570 -25.439 -22.059 1.00 44.66 94 VAL A CA 1
ATOM 694 C C . VAL A 1 94 ? -2.853 -24.619 -22.092 1.00 44.66 94 VAL A C 1
ATOM 696 O O . VAL A 1 94 ? -2.872 -23.492 -22.585 1.00 44.66 94 VAL A O 1
ATOM 699 N N . GLN A 1 95 ? -3.946 -25.197 -21.594 1.00 42.69 95 GLN A N 1
ATOM 700 C CA . GLN A 1 95 ? -5.106 -24.420 -21.182 1.00 42.69 95 GLN A CA 1
ATOM 701 C C . GLN A 1 95 ? -4.613 -23.418 -20.140 1.00 42.69 95 GLN A C 1
ATOM 703 O O . GLN A 1 95 ? -4.341 -23.774 -18.993 1.00 42.69 95 GLN A O 1
ATOM 708 N N . ALA A 1 96 ? -4.434 -22.170 -20.565 1.00 45.22 96 ALA A N 1
ATOM 709 C CA . ALA A 1 96 ? -4.117 -21.068 -19.682 1.00 45.22 96 ALA A CA 1
ATOM 710 C C . ALA A 1 96 ? -5.298 -20.903 -18.722 1.00 45.22 96 ALA A C 1
ATOM 712 O O . ALA A 1 96 ? -6.292 -20.258 -19.050 1.00 45.22 96 ALA A O 1
ATOM 713 N N . SER A 1 97 ? -5.220 -21.524 -17.540 1.00 47.78 97 SER A N 1
ATOM 714 C CA . SER A 1 97 ? -6.106 -21.162 -16.443 1.00 47.78 97 SER A CA 1
ATOM 715 C C . SER A 1 97 ? -5.906 -19.665 -16.241 1.00 47.78 97 SER A C 1
ATOM 717 O O . SER A 1 97 ? -4.785 -19.246 -15.936 1.00 47.78 97 SER A O 1
ATOM 719 N N . SER A 1 98 ? -6.944 -18.867 -16.478 1.00 56.97 98 SER A N 1
ATOM 720 C CA . SER A 1 98 ? -6.917 -17.417 -16.319 1.00 56.97 98 SER A CA 1
ATOM 721 C C . SER A 1 98 ? -6.785 -17.082 -14.833 1.00 56.97 98 SER A C 1
ATOM 723 O O . SER A 1 98 ? -7.755 -16.723 -14.168 1.00 56.97 98 SER A O 1
ATOM 725 N N . ARG A 1 99 ? -5.591 -17.286 -14.272 1.00 77.88 99 ARG A N 1
ATOM 726 C CA . ARG A 1 99 ? -5.263 -16.830 -12.928 1.00 77.88 99 ARG A CA 1
ATOM 727 C C . ARG A 1 99 ? -5.286 -15.312 -12.976 1.00 77.88 99 ARG A C 1
ATOM 729 O O . ARG A 1 99 ? -4.621 -14.712 -13.819 1.00 77.88 99 ARG A O 1
ATOM 736 N N . SER A 1 100 ? -6.078 -14.710 -12.096 1.00 86.75 100 SER A N 1
ATOM 737 C CA . SER A 1 100 ? -6.053 -13.268 -11.892 1.00 86.75 100 SER A CA 1
ATOM 738 C C . SER A 1 100 ? -4.614 -12.830 -11.586 1.00 86.75 100 SER A C 1
ATOM 740 O O . SER A 1 100 ? -3.939 -13.512 -10.803 1.00 86.75 100 SER A O 1
ATOM 742 N N . PRO A 1 101 ? -4.131 -11.726 -12.172 1.00 91.44 101 PRO A N 1
ATOM 743 C CA . PRO A 1 101 ? -2.826 -11.170 -11.839 1.00 91.44 101 PRO A CA 1
ATOM 744 C C . PRO A 1 101 ? -2.685 -10.919 -10.327 1.00 91.44 101 PRO A C 1
ATOM 746 O O . PRO A 1 101 ? -3.678 -10.611 -9.661 1.00 91.44 101 PRO A O 1
ATOM 749 N N . PRO A 1 102 ? -1.476 -11.058 -9.756 1.00 94.94 102 PRO A N 1
ATOM 750 C CA . PRO A 1 102 ? -1.239 -10.743 -8.349 1.00 94.94 102 PRO A CA 1
ATOM 751 C C . PRO A 1 102 ? -1.376 -9.235 -8.095 1.00 94.94 102 PRO A C 1
ATOM 753 O O . PRO A 1 102 ? -1.211 -8.438 -9.014 1.00 94.94 102 PRO A O 1
ATOM 756 N N . SER A 1 103 ? -1.599 -8.823 -6.844 1.00 96.44 103 SER A N 1
ATOM 757 C CA . SER A 1 103 ? -1.428 -7.416 -6.451 1.00 96.44 103 SER A CA 1
ATOM 758 C C . SER A 1 103 ? 0.013 -6.959 -6.701 1.00 96.44 103 SER A C 1
ATOM 760 O O . SER A 1 103 ? 0.938 -7.779 -6.693 1.00 96.44 103 SER A O 1
ATOM 762 N N . LEU A 1 104 ? 0.240 -5.655 -6.882 1.00 96.69 104 LEU A N 1
ATOM 763 C CA . LEU A 1 104 ? 1.597 -5.134 -7.091 1.00 96.69 104 LEU A CA 1
ATOM 764 C C . LEU A 1 104 ? 2.549 -5.525 -5.942 1.00 96.69 104 LEU A C 1
ATOM 766 O O . LEU A 1 104 ? 3.694 -5.899 -6.191 1.00 96.69 104 LEU A O 1
ATOM 770 N N . LEU A 1 105 ? 2.076 -5.496 -4.691 1.00 95.88 105 LEU A N 1
ATOM 771 C CA . LEU A 1 105 ? 2.891 -5.883 -3.536 1.00 95.88 105 LEU A CA 1
ATOM 772 C C . LEU A 1 105 ? 3.304 -7.362 -3.601 1.00 95.88 105 LEU A C 1
ATOM 774 O O . LEU A 1 105 ? 4.480 -7.671 -3.428 1.00 95.88 105 LEU A O 1
ATOM 778 N N . ARG A 1 106 ? 2.375 -8.269 -3.937 1.00 95.19 106 ARG A N 1
ATOM 779 C CA . ARG A 1 106 ? 2.677 -9.697 -4.139 1.00 95.19 106 ARG A CA 1
ATOM 780 C C . ARG A 1 106 ? 3.586 -9.933 -5.345 1.00 95.19 106 ARG A C 1
ATOM 782 O O . ARG A 1 106 ? 4.446 -10.809 -5.305 1.00 95.19 106 ARG A O 1
ATOM 789 N N . PHE A 1 107 ? 3.424 -9.163 -6.418 1.00 96.19 107 PHE A N 1
ATOM 790 C CA . PHE A 1 107 ? 4.313 -9.245 -7.572 1.00 96.19 107 PHE A CA 1
ATOM 791 C C . PHE A 1 107 ? 5.757 -8.907 -7.184 1.00 96.19 107 PHE A C 1
ATOM 793 O O . PHE A 1 107 ? 6.670 -9.667 -7.492 1.00 96.19 107 PHE A O 1
ATOM 800 N N . VAL A 1 108 ? 5.966 -7.808 -6.461 1.00 95.44 108 VAL A N 1
ATOM 801 C CA . VAL A 1 108 ? 7.307 -7.364 -6.068 1.00 95.44 108 VAL A CA 1
ATOM 802 C C . VAL A 1 108 ? 7.921 -8.269 -5.004 1.00 95.44 108 VAL A C 1
ATOM 804 O O . VAL A 1 108 ? 9.012 -8.793 -5.208 1.00 95.44 108 VAL A O 1
ATOM 807 N N . ASP A 1 109 ? 7.230 -8.455 -3.883 1.00 93.19 109 ASP A N 1
ATOM 808 C CA . ASP A 1 109 ? 7.807 -9.097 -2.698 1.00 93.19 109 ASP A CA 1
ATOM 809 C C . ASP A 1 109 ? 7.671 -10.627 -2.734 1.00 93.19 109 ASP A C 1
ATOM 811 O O . ASP A 1 109 ? 8.417 -11.329 -2.055 1.00 93.19 109 ASP A O 1
ATOM 815 N N . GLY A 1 110 ? 6.752 -11.152 -3.547 1.00 90.62 110 GLY A N 1
ATOM 816 C CA . GLY A 1 110 ? 6.579 -12.582 -3.786 1.00 90.62 110 GLY A CA 1
ATOM 817 C C . GLY A 1 110 ? 7.236 -13.019 -5.093 1.00 90.62 110 GLY A C 1
ATOM 818 O O . GLY A 1 110 ? 8.254 -13.709 -5.087 1.00 90.62 110 GLY A O 1
ATOM 819 N N . VAL A 1 111 ? 6.663 -12.618 -6.232 1.00 92.69 111 VAL A N 1
ATOM 820 C CA . VAL A 1 111 ? 7.036 -13.156 -7.556 1.00 92.69 111 VAL A CA 1
ATOM 821 C C . VAL A 1 111 ? 8.464 -12.778 -7.960 1.00 92.69 111 VAL A C 1
ATOM 823 O O . VAL A 1 111 ? 9.254 -13.659 -8.295 1.00 92.69 111 VAL A O 1
ATOM 826 N N . LEU A 1 112 ? 8.840 -11.496 -7.912 1.00 93.00 112 LEU A N 1
ATOM 827 C CA . LEU A 1 112 ? 10.188 -11.076 -8.320 1.00 93.00 112 LEU A CA 1
ATOM 828 C C . LEU A 1 112 ? 11.264 -11.643 -7.386 1.00 93.00 112 LEU A C 1
ATOM 830 O O . LEU A 1 112 ? 12.347 -12.010 -7.853 1.00 93.00 112 LEU A O 1
ATOM 834 N N . MET A 1 113 ? 10.956 -11.793 -6.097 1.00 93.12 113 MET A N 1
ATOM 835 C CA . MET A 1 113 ? 11.877 -12.361 -5.111 1.00 93.12 113 MET A CA 1
ATOM 836 C C . MET A 1 113 ? 12.150 -13.855 -5.310 1.00 93.12 113 MET A C 1
ATOM 838 O O . MET A 1 113 ? 13.247 -14.308 -4.990 1.00 93.12 113 MET A O 1
ATOM 842 N N . GLN A 1 114 ? 11.240 -14.617 -5.927 1.00 91.75 114 GLN A N 1
ATOM 843 C CA . GLN A 1 114 ? 11.510 -16.017 -6.301 1.00 91.75 114 GLN A CA 1
ATOM 844 C C . GLN A 1 114 ? 12.669 -16.148 -7.302 1.00 91.75 114 GLN A C 1
ATOM 846 O O . GLN A 1 114 ? 13.350 -17.171 -7.342 1.00 91.75 114 GLN A O 1
ATOM 851 N N . SER A 1 115 ? 12.926 -15.099 -8.087 1.00 92.06 115 SER A N 1
ATOM 852 C CA . SER A 1 115 ? 14.015 -15.049 -9.066 1.00 92.06 115 SER A CA 1
ATOM 853 C C . SER A 1 115 ? 15.293 -14.389 -8.533 1.00 92.06 115 SER A C 1
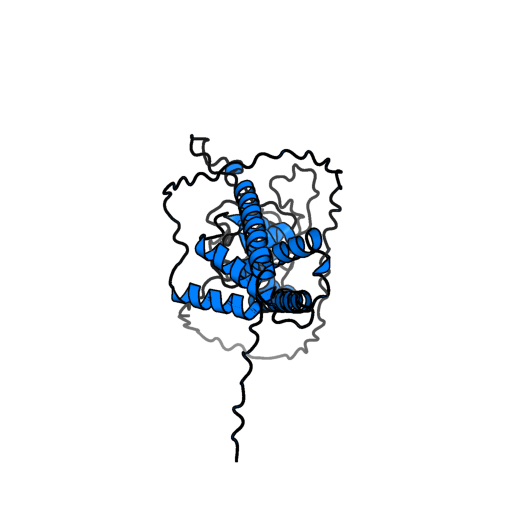ATOM 855 O O . SER A 1 115 ? 16.181 -14.078 -9.324 1.00 92.06 115 SER A O 1
ATOM 857 N N . ALA A 1 116 ? 15.426 -14.208 -7.209 1.00 94.88 116 ALA A N 1
ATOM 858 C CA . ALA A 1 116 ? 16.588 -13.574 -6.572 1.00 94.88 116 ALA A CA 1
ATOM 859 C C . ALA A 1 116 ? 17.963 -14.047 -7.093 1.00 94.88 116 ALA A C 1
ATOM 861 O O . ALA A 1 116 ? 18.820 -13.198 -7.339 1.00 94.88 116 ALA A O 1
ATOM 862 N N . PRO A 1 117 ? 18.201 -15.350 -7.361 1.00 96.69 117 PRO A N 1
ATOM 863 C CA . PRO A 1 117 ? 19.482 -15.804 -7.912 1.00 96.69 117 PRO A CA 1
ATOM 864 C C . PRO A 1 117 ? 19.851 -15.216 -9.287 1.00 96.69 117 PRO A C 1
ATOM 866 O O . PRO A 1 117 ? 21.041 -15.181 -9.625 1.00 96.69 117 PRO A O 1
ATOM 869 N N . LEU A 1 118 ? 18.849 -14.778 -10.060 1.00 96.25 118 LEU A N 1
ATOM 870 C CA . LEU A 1 118 ? 18.978 -14.186 -11.397 1.00 96.25 118 LEU A CA 1
ATOM 871 C C . LEU A 1 118 ? 19.134 -12.660 -11.364 1.00 96.25 118 LEU A C 1
ATOM 873 O O . LEU A 1 118 ? 19.467 -12.056 -12.382 1.00 96.25 118 LEU A O 1
ATOM 877 N N . HIS A 1 119 ? 18.886 -12.013 -10.224 1.00 96.88 119 HIS A N 1
ATOM 878 C CA . HIS A 1 119 ? 18.969 -10.556 -10.117 1.00 96.88 119 HIS A CA 1
ATOM 879 C C . HIS A 1 119 ? 20.374 -10.072 -10.499 1.00 96.88 119 HIS A C 1
ATOM 881 O O . HIS A 1 119 ? 21.375 -10.661 -10.091 1.00 96.88 119 HIS A O 1
ATOM 887 N N . ASN A 1 120 ? 20.445 -8.996 -11.289 1.00 97.50 120 ASN A N 1
ATOM 888 C CA . ASN A 1 120 ? 21.687 -8.429 -11.834 1.00 97.50 120 ASN A CA 1
ATOM 889 C C . ASN A 1 120 ? 22.512 -9.392 -12.715 1.00 97.50 120 ASN A C 1
ATOM 891 O O . ASN A 1 120 ? 23.706 -9.172 -12.908 1.00 97.50 120 ASN A O 1
ATOM 895 N N . LYS A 1 121 ? 21.899 -10.460 -13.245 1.00 96.81 121 LYS A N 1
ATOM 896 C CA . LYS A 1 121 ? 22.550 -11.430 -14.141 1.00 96.81 121 LYS A CA 1
ATOM 897 C C . LYS A 1 121 ? 21.716 -11.650 -15.408 1.00 96.81 121 LYS A C 1
ATOM 899 O O . LYS A 1 121 ? 21.187 -12.748 -15.605 1.00 96.81 121 LYS A O 1
ATOM 904 N N . PRO A 1 122 ? 21.544 -10.621 -16.257 1.00 96.44 122 PRO A N 1
ATOM 905 C CA . PRO A 1 122 ? 20.857 -10.815 -17.524 1.00 96.44 122 PRO A CA 1
ATOM 906 C C . PRO A 1 122 ? 21.610 -11.819 -18.402 1.00 96.44 122 PRO A C 1
ATOM 908 O O . PRO A 1 122 ? 22.837 -11.879 -18.377 1.00 96.44 122 PRO A O 1
ATOM 911 N N . LEU A 1 123 ? 20.867 -12.588 -19.205 1.00 93.81 123 LEU A N 1
ATOM 912 C CA . LEU A 1 123 ? 21.446 -13.569 -20.136 1.00 93.81 123 LEU A CA 1
ATOM 913 C C . LEU A 1 123 ? 22.384 -12.914 -21.161 1.00 93.81 123 LEU A C 1
ATOM 915 O O . LEU A 1 123 ? 23.362 -13.521 -21.588 1.00 93.81 123 LEU A O 1
ATOM 919 N N . HIS A 1 124 ? 22.076 -11.673 -21.538 1.00 94.25 124 HIS A N 1
ATOM 920 C CA . HIS A 1 124 ? 22.827 -10.883 -22.503 1.00 94.25 124 HIS A CA 1
ATOM 921 C C . HIS A 1 124 ? 23.558 -9.731 -21.784 1.00 94.25 124 HIS A C 1
ATOM 923 O O . HIS A 1 124 ? 22.903 -8.970 -21.064 1.00 94.25 124 HIS A O 1
ATOM 929 N N . PRO A 1 125 ? 24.890 -9.577 -21.946 1.00 93.88 125 PRO A N 1
ATOM 930 C CA . PRO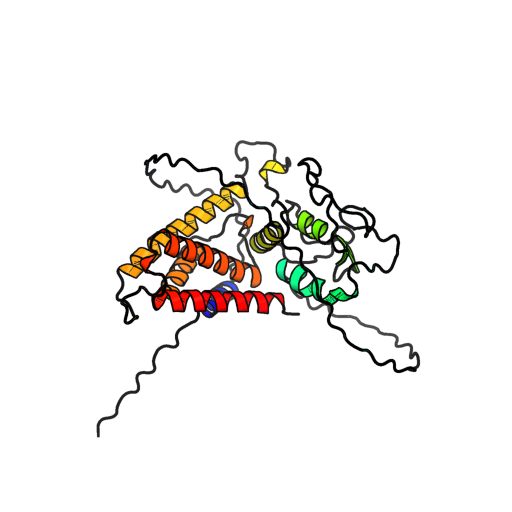 A 1 125 ? 25.664 -8.518 -21.282 1.00 93.88 125 PRO A CA 1
ATOM 931 C C . PRO A 1 125 ? 25.218 -7.091 -21.632 1.00 93.88 125 PRO A C 1
ATOM 933 O O . PRO A 1 125 ? 25.399 -6.174 -20.833 1.00 93.88 125 PRO A O 1
ATOM 936 N N . ASP A 1 126 ? 24.627 -6.923 -22.810 1.00 96.12 126 ASP A N 1
ATOM 937 C CA . ASP A 1 126 ? 24.078 -5.699 -23.392 1.00 96.12 126 ASP A CA 1
ATOM 938 C C . ASP A 1 126 ? 22.583 -5.500 -23.085 1.00 96.12 126 ASP A C 1
ATOM 940 O O . ASP A 1 126 ? 21.929 -4.648 -23.685 1.00 96.12 126 ASP A O 1
ATOM 944 N N . ALA A 1 127 ? 22.024 -6.249 -22.127 1.00 97.06 127 ALA A N 1
ATOM 945 C CA . ALA A 1 127 ? 20.633 -6.086 -21.727 1.00 97.06 127 ALA A CA 1
ATOM 946 C C . ALA A 1 127 ? 20.335 -4.656 -21.249 1.00 97.06 127 ALA A C 1
ATOM 948 O O . ALA A 1 127 ? 21.002 -4.100 -20.368 1.00 97.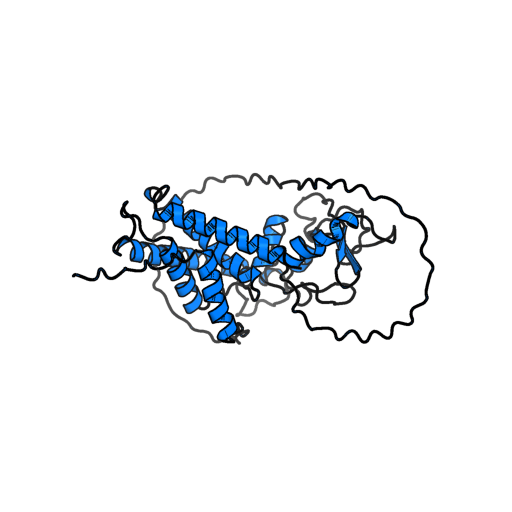06 127 ALA A O 1
ATOM 949 N N . THR A 1 128 ? 19.265 -4.092 -21.802 1.00 97.00 128 THR A N 1
ATOM 950 C CA . THR A 1 128 ? 18.751 -2.765 -21.463 1.00 97.00 128 THR A CA 1
ATOM 951 C C . THR A 1 128 ? 17.435 -2.869 -20.709 1.00 97.00 128 THR A C 1
ATOM 953 O O . THR A 1 128 ? 16.618 -3.754 -20.968 1.00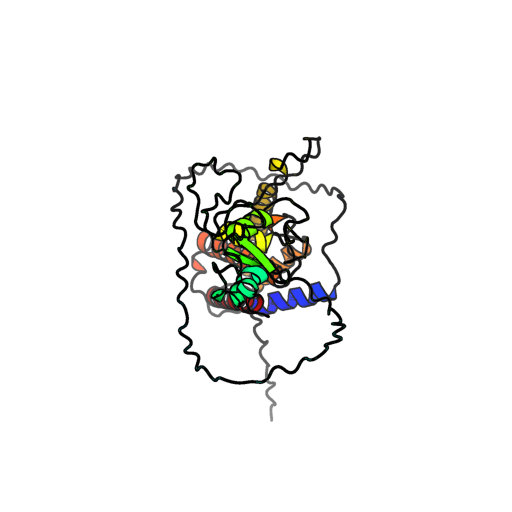 97.00 128 THR A O 1
ATOM 956 N N . CYS A 1 129 ? 17.191 -1.925 -19.807 1.00 96.75 129 CYS A N 1
ATOM 957 C CA . CYS A 1 129 ? 15.916 -1.805 -19.113 1.00 96.75 129 CYS A CA 1
ATOM 958 C C . CYS A 1 129 ? 14.779 -1.467 -20.079 1.00 96.75 129 CYS A C 1
ATOM 960 O O . CYS A 1 129 ? 14.861 -0.481 -20.809 1.00 96.75 129 CYS A O 1
ATOM 962 N N . CYS A 1 130 ? 13.672 -2.211 -20.023 1.00 95.25 130 CYS A N 1
ATOM 963 C CA . CYS A 1 130 ? 12.511 -1.959 -20.881 1.00 95.25 130 CYS A CA 1
ATOM 964 C C . CYS A 1 130 ? 11.744 -0.660 -20.571 1.00 95.25 130 CYS A C 1
ATOM 966 O O . CYS A 1 130 ? 10.788 -0.342 -21.273 1.00 95.25 130 CYS A O 1
ATOM 968 N N . VAL A 1 131 ? 12.109 0.059 -19.504 1.00 94.31 131 VAL A N 1
ATOM 969 C CA . VAL A 1 131 ? 11.453 1.309 -19.085 1.00 94.31 131 VAL A CA 1
ATOM 970 C C . VAL A 1 131 ? 12.316 2.528 -19.412 1.00 94.31 131 VAL A C 1
ATOM 972 O O . VAL A 1 131 ? 11.831 3.458 -20.045 1.00 94.31 131 VAL A O 1
ATOM 975 N N . CYS A 1 132 ? 13.584 2.543 -18.983 1.00 93.31 132 CYS A N 1
ATOM 976 C CA . CYS A 1 132 ? 14.479 3.692 -19.175 1.00 93.31 132 CYS A CA 1
ATOM 977 C C . CYS A 1 132 ? 15.453 3.540 -20.351 1.00 93.31 132 CYS A C 1
ATOM 979 O O . CYS A 1 132 ? 16.173 4.485 -20.652 1.00 93.31 132 CYS A O 1
ATOM 981 N N . PHE A 1 133 ? 15.503 2.366 -20.990 1.00 93.62 133 PHE A N 1
ATOM 982 C CA . PHE A 1 133 ? 16.413 2.028 -22.094 1.00 93.62 133 PHE A CA 1
ATOM 983 C C . PHE A 1 133 ? 17.912 2.124 -21.770 1.00 93.62 133 PHE A C 1
ATOM 985 O O . PHE A 1 133 ? 18.744 1.935 -22.655 1.00 93.62 133 PHE A O 1
ATOM 992 N N . TYR A 1 134 ? 18.282 2.350 -20.507 1.00 94.25 134 TYR A N 1
ATOM 993 C CA . TYR A 1 134 ? 19.675 2.312 -20.079 1.00 94.25 134 TYR A CA 1
ATOM 994 C C . TYR A 1 134 ? 20.177 0.878 -19.867 1.00 94.25 134 TYR A C 1
ATOM 996 O O . TYR A 1 134 ? 19.378 -0.014 -19.542 1.00 94.25 134 TYR A O 1
ATOM 1004 N N . PRO A 1 135 ? 21.498 0.647 -20.014 1.00 95.88 135 PRO A N 1
ATOM 1005 C CA . PRO A 1 135 ? 22.122 -0.628 -19.685 1.00 95.88 135 PRO A CA 1
ATOM 1006 C C . PRO A 1 135 ? 21.831 -1.063 -18.246 1.00 95.88 135 PRO A C 1
ATOM 1008 O O . PRO A 1 135 ? 21.696 -0.239 -17.337 1.00 95.88 135 PRO A O 1
ATOM 1011 N N . TRP A 1 136 ? 21.765 -2.373 -18.025 1.00 95.31 136 TRP A N 1
ATOM 1012 C CA . TRP A 1 136 ? 21.371 -2.957 -16.741 1.00 95.31 136 TRP A CA 1
ATOM 1013 C C . TRP A 1 136 ? 22.211 -2.501 -15.538 1.00 95.31 136 TRP A C 1
ATOM 1015 O O . TRP A 1 136 ? 21.685 -2.370 -14.436 1.00 95.31 136 TRP A O 1
ATOM 1025 N N . ASN A 1 137 ? 23.495 -2.220 -15.747 1.00 94.25 137 ASN A N 1
ATOM 1026 C CA . ASN A 1 137 ? 24.444 -1.796 -14.717 1.00 94.25 137 ASN A CA 1
ATOM 1027 C C . ASN A 1 137 ? 24.542 -0.267 -14.556 1.00 94.25 137 ASN A C 1
ATOM 1029 O O . ASN A 1 137 ? 25.366 0.213 -13.778 1.00 94.25 137 ASN A O 1
ATOM 1033 N N . THR A 1 138 ? 23.740 0.506 -15.294 1.00 92.19 138 THR A N 1
ATOM 1034 C CA . THR A 1 138 ? 23.759 1.971 -15.228 1.00 92.19 138 THR A CA 1
ATOM 1035 C C . THR A 1 138 ? 22.900 2.459 -14.055 1.00 92.19 138 THR A C 1
ATOM 1037 O O . THR A 1 138 ? 21.740 2.051 -13.950 1.00 92.19 138 THR A O 1
ATOM 1040 N N . PRO A 1 139 ? 23.422 3.334 -13.171 1.00 89.38 139 PRO A N 1
ATOM 1041 C CA . PRO A 1 139 ? 22.620 3.991 -12.143 1.00 89.38 139 PRO A CA 1
ATOM 1042 C C . PRO A 1 139 ? 21.430 4.733 -12.755 1.00 89.38 139 PRO A C 1
ATOM 1044 O O . PRO A 1 139 ? 21.572 5.418 -13.767 1.00 89.38 139 PRO A O 1
ATOM 1047 N N . VAL A 1 140 ? 20.255 4.621 -12.136 1.00 85.69 140 VAL A N 1
ATOM 1048 C CA . VAL A 1 140 ? 19.023 5.205 -12.674 1.00 85.69 140 VAL A CA 1
ATOM 1049 C C . VAL A 1 140 ? 18.581 6.415 -11.865 1.00 85.69 140 VAL A C 1
ATOM 1051 O O . VAL A 1 140 ? 18.419 6.354 -10.643 1.00 85.69 140 VAL A O 1
ATOM 1054 N N . SER A 1 141 ? 18.301 7.510 -12.567 1.00 74.81 141 SER A N 1
ATOM 1055 C CA . SER A 1 141 ? 17.448 8.581 -12.055 1.00 74.81 141 SER A CA 1
ATOM 1056 C C . SER A 1 141 ? 16.009 8.110 -12.225 1.00 74.81 141 SER A C 1
ATOM 1058 O O . SER A 1 141 ? 15.420 8.231 -13.293 1.00 74.81 141 SER A O 1
ATOM 1060 N N . ALA A 1 142 ? 15.469 7.456 -11.198 1.00 59.94 142 ALA A N 1
ATOM 1061 C CA . ALA A 1 142 ? 14.131 6.866 -11.261 1.00 59.94 142 ALA A CA 1
ATOM 1062 C C . ALA A 1 142 ? 13.008 7.911 -11.372 1.00 59.94 142 ALA A C 1
ATOM 1064 O O . ALA A 1 142 ? 11.860 7.544 -11.565 1.00 59.94 142 ALA A O 1
ATOM 1065 N N . THR A 1 143 ? 13.318 9.198 -11.254 1.00 56.03 143 THR A N 1
ATOM 1066 C CA . THR A 1 143 ? 12.402 10.308 -11.486 1.00 56.03 143 THR A CA 1
ATOM 1067 C C . THR A 1 143 ? 12.790 10.998 -12.796 1.00 56.03 143 THR A C 1
ATOM 1069 O O . THR A 1 143 ? 13.963 11.272 -13.040 1.00 56.03 143 THR A O 1
ATOM 1072 N N . GLN A 1 144 ? 11.808 11.336 -13.643 1.00 46.97 144 GLN A N 1
ATOM 1073 C CA . GLN A 1 144 ? 12.020 12.311 -14.730 1.00 46.97 144 GLN A CA 1
ATOM 1074 C C . GLN A 1 144 ? 12.563 13.637 -14.154 1.00 46.97 144 GLN A C 1
ATOM 1076 O O . GLN A 1 144 ? 13.359 14.329 -14.783 1.00 46.97 144 GLN A O 1
ATOM 1081 N N . GLU A 1 145 ? 12.226 13.915 -12.890 1.00 45.78 145 GLU A N 1
ATOM 1082 C CA . GLU A 1 145 ? 12.891 14.870 -12.007 1.00 45.78 145 GLU A CA 1
ATOM 1083 C C . GLU A 1 145 ? 14.251 14.347 -11.490 1.00 45.78 145 GLU A C 1
ATOM 1085 O O . GLU A 1 145 ? 14.544 14.415 -10.297 1.00 45.78 145 GLU A O 1
ATOM 1090 N N . GLY A 1 146 ? 15.165 13.965 -12.387 1.00 44.09 146 GLY A N 1
ATOM 1091 C CA . GLY A 1 146 ? 16.611 14.082 -12.116 1.00 44.09 146 GLY A CA 1
ATOM 1092 C C . GLY A 1 146 ? 17.044 15.539 -11.826 1.00 44.09 146 GLY A C 1
ATOM 1093 O O . GLY A 1 146 ? 18.223 15.820 -11.651 1.00 44.09 146 GLY A O 1
ATOM 1094 N N . LEU A 1 147 ? 16.073 16.461 -11.791 1.00 44.75 147 LEU A N 1
ATOM 1095 C CA . LEU A 1 147 ? 16.140 17.903 -11.598 1.00 44.75 147 LEU A CA 1
ATOM 1096 C C . LEU A 1 147 ? 15.977 18.353 -10.134 1.00 44.75 147 LEU A C 1
ATOM 1098 O O . LEU A 1 147 ? 16.345 19.482 -9.832 1.00 44.75 147 LEU A O 1
ATOM 1102 N N . ASN A 1 148 ? 15.512 17.501 -9.208 1.00 51.00 148 ASN A N 1
ATOM 1103 C CA . ASN A 1 148 ? 15.430 17.862 -7.777 1.00 51.00 148 ASN A CA 1
ATOM 1104 C C . ASN A 1 148 ? 16.758 17.634 -7.021 1.00 51.00 148 ASN A C 1
ATOM 1106 O O . ASN A 1 148 ? 16.776 17.547 -5.794 1.00 51.00 148 ASN A O 1
ATOM 1110 N N . GLY A 1 149 ? 17.872 17.479 -7.745 1.00 57.69 149 GLY A N 1
ATOM 1111 C CA . GLY A 1 149 ? 19.214 17.360 -7.167 1.00 57.69 149 GLY A CA 1
ATOM 1112 C C . GLY A 1 149 ? 19.541 16.017 -6.505 1.00 57.69 149 GLY A C 1
ATOM 1113 O O . GLY A 1 149 ? 20.572 15.915 -5.845 1.00 57.69 149 GLY A O 1
ATOM 1114 N N . GLN A 1 150 ? 18.705 14.984 -6.663 1.00 67.94 150 GLN A N 1
ATOM 1115 C CA . GLN A 1 150 ? 19.018 13.650 -6.143 1.00 67.94 150 GLN A CA 1
ATOM 1116 C C . GLN A 1 150 ? 20.002 12.921 -7.073 1.00 67.94 150 GLN A C 1
ATOM 1118 O O . GLN A 1 150 ? 19.789 12.904 -8.290 1.00 67.94 150 GLN A O 1
ATOM 1123 N N . PRO A 1 151 ? 21.071 12.307 -6.533 1.00 74.69 151 PRO A N 1
ATOM 1124 C CA . PRO A 1 151 ? 22.018 11.556 -7.344 1.00 74.69 151 PRO A CA 1
ATOM 1125 C C . PRO A 1 151 ? 21.359 10.291 -7.926 1.00 74.69 151 PRO A C 1
ATOM 1127 O O . PRO A 1 151 ? 20.483 9.704 -7.283 1.00 74.69 151 PRO A O 1
ATOM 1130 N N . PRO A 1 152 ? 21.783 9.832 -9.119 1.00 82.19 152 PRO A N 1
ATOM 1131 C CA . PRO A 1 152 ? 21.367 8.541 -9.658 1.00 82.19 152 PRO A CA 1
ATOM 1132 C C . PRO A 1 152 ? 21.628 7.409 -8.659 1.00 82.19 152 PRO A C 1
ATOM 1134 O O . PRO A 1 152 ? 22.681 7.366 -8.023 1.00 82.19 152 PRO A O 1
ATOM 1137 N N . VAL A 1 153 ? 20.686 6.470 -8.543 1.00 84.56 153 VAL A N 1
ATOM 1138 C CA . VAL A 1 153 ? 20.770 5.363 -7.578 1.00 84.56 153 VAL A CA 1
ATOM 1139 C C . VAL A 1 153 ? 20.898 4.039 -8.320 1.00 84.56 153 VAL A C 1
ATOM 1141 O O . VAL A 1 153 ? 20.171 3.774 -9.281 1.00 84.56 153 VAL A O 1
ATOM 1144 N N . THR A 1 154 ? 21.804 3.177 -7.859 1.00 88.88 154 THR A N 1
ATOM 1145 C CA . THR A 1 154 ? 21.891 1.796 -8.342 1.00 88.88 154 THR A CA 1
ATOM 1146 C C . THR A 1 154 ? 20.616 1.047 -7.966 1.00 88.88 154 THR A C 1
ATOM 1148 O O . THR A 1 154 ? 20.233 0.987 -6.801 1.00 88.88 154 THR A O 1
ATOM 1151 N N . SER A 1 155 ? 19.947 0.470 -8.959 1.00 92.69 155 SER A N 1
ATOM 1152 C CA . SER A 1 155 ? 18.730 -0.314 -8.764 1.00 92.69 155 SER A CA 1
ATOM 1153 C C . SER A 1 155 ? 18.983 -1.752 -9.176 1.00 92.69 155 SER A C 1
ATOM 1155 O O . SER A 1 155 ? 19.552 -1.988 -10.237 1.00 92.69 155 SER A O 1
ATOM 1157 N N . THR A 1 156 ? 18.472 -2.707 -8.399 1.00 95.69 156 THR A N 1
ATOM 1158 C CA . THR A 1 156 ? 18.471 -4.120 -8.787 1.00 95.69 156 THR A CA 1
ATOM 1159 C C . THR A 1 156 ? 17.814 -4.290 -10.155 1.00 95.69 156 THR A C 1
ATOM 1161 O O . THR A 1 156 ? 16.741 -3.730 -10.400 1.00 95.69 156 THR A O 1
ATOM 1164 N N . PHE A 1 157 ? 18.462 -5.038 -11.042 1.00 97.38 157 PHE A N 1
ATOM 1165 C CA . PHE A 1 157 ? 17.967 -5.383 -12.366 1.00 97.38 157 PHE A CA 1
ATOM 1166 C C . PHE A 1 157 ? 17.301 -6.758 -12.328 1.00 97.38 157 PHE A C 1
ATOM 1168 O O . PHE A 1 157 ? 17.918 -7.745 -11.920 1.00 97.38 157 PHE A O 1
ATOM 1175 N N . LEU A 1 158 ? 16.026 -6.807 -12.705 1.00 96.94 158 LEU A N 1
ATOM 1176 C CA . LEU A 1 158 ? 15.126 -7.921 -12.421 1.00 96.94 158 LEU A CA 1
ATOM 1177 C C . LEU A 1 158 ? 14.517 -8.481 -13.713 1.00 96.94 158 LEU A C 1
ATOM 1179 O O . LEU A 1 158 ? 14.100 -7.686 -14.563 1.00 96.94 158 LEU A O 1
ATOM 1183 N N . PRO A 1 159 ? 14.393 -9.815 -13.853 1.00 97.25 159 PRO A N 1
ATOM 1184 C CA . PRO A 1 159 ? 13.572 -10.412 -14.895 1.00 97.25 159 PRO A CA 1
ATOM 1185 C C . PRO A 1 159 ? 12.084 -10.282 -14.534 1.00 97.25 159 PRO A C 1
ATOM 1187 O O . PRO A 1 159 ? 11.654 -10.608 -13.430 1.00 97.25 159 PRO A O 1
ATOM 1190 N N . LEU A 1 160 ? 11.278 -9.818 -15.481 1.00 96.50 160 LEU A N 1
ATOM 1191 C CA . LEU A 1 160 ? 9.836 -9.659 -15.351 1.00 96.50 160 LEU A CA 1
ATOM 1192 C C . LEU A 1 160 ? 9.136 -10.974 -15.683 1.00 96.50 160 LEU A C 1
ATOM 1194 O O . LEU A 1 160 ? 9.165 -11.441 -16.821 1.00 96.50 160 LEU A O 1
ATOM 1198 N N . TRP A 1 161 ? 8.432 -11.544 -14.716 1.00 93.44 161 TRP A N 1
ATOM 1199 C CA . TRP A 1 161 ? 7.567 -12.696 -14.953 1.00 93.44 161 TRP A CA 1
ATOM 1200 C C . TRP A 1 161 ? 6.169 -12.250 -15.419 1.00 93.44 161 TRP A C 1
ATOM 1202 O O . TRP A 1 161 ? 5.658 -11.262 -14.894 1.00 93.44 161 TRP A O 1
ATOM 1212 N N . PRO A 1 162 ? 5.518 -12.942 -16.374 1.00 93.50 162 PRO A N 1
ATOM 1213 C CA . PRO A 1 162 ? 5.967 -14.145 -17.088 1.00 93.50 162 PRO A CA 1
ATOM 1214 C C . PRO A 1 162 ? 6.717 -13.873 -18.400 1.00 93.50 162 PRO A C 1
ATOM 1216 O O . PRO A 1 162 ? 7.095 -14.807 -19.096 1.00 93.50 162 PRO A O 1
ATOM 1219 N N . CYS A 1 163 ? 6.904 -12.609 -18.782 1.00 95.06 163 CYS A N 1
ATOM 1220 C CA . CYS A 1 163 ? 7.354 -12.267 -20.134 1.00 95.06 163 CYS A CA 1
ATOM 1221 C C . CYS A 1 163 ? 8.871 -12.353 -20.381 1.00 95.06 163 CYS A C 1
ATOM 1223 O O . CYS A 1 163 ? 9.287 -12.272 -21.531 1.00 95.06 163 CYS A O 1
ATOM 1225 N N . GLY A 1 164 ? 9.696 -12.462 -19.339 1.00 95.31 164 GLY A N 1
ATOM 1226 C CA . GLY A 1 164 ? 11.155 -12.579 -19.437 1.00 95.31 164 GLY A CA 1
ATOM 1227 C C . GLY A 1 164 ? 11.910 -11.287 -19.783 1.00 95.31 164 GLY A C 1
ATOM 1228 O O . GLY A 1 164 ? 13.139 -11.305 -19.810 1.00 95.31 164 GLY A O 1
ATOM 1229 N N . HIS A 1 165 ? 11.220 -10.165 -20.023 1.00 97.06 165 HIS A N 1
ATOM 1230 C CA . HIS A 1 165 ? 11.865 -8.856 -20.209 1.00 97.06 165 HIS A CA 1
ATOM 1231 C C . HIS A 1 165 ? 12.541 -8.394 -18.921 1.00 97.06 165 HIS A C 1
ATOM 1233 O O . HIS A 1 165 ? 12.143 -8.809 -17.842 1.00 97.06 165 HIS A O 1
ATOM 1239 N N . TRP A 1 166 ? 13.526 -7.504 -19.011 1.00 97.62 166 TRP A N 1
ATOM 1240 C CA . TRP A 1 166 ? 14.267 -7.047 -17.840 1.00 97.62 166 TRP A CA 1
ATOM 1241 C C . TRP A 1 166 ? 14.053 -5.564 -17.560 1.00 97.62 166 TRP A C 1
ATOM 1243 O O . TRP A 1 166 ? 13.971 -4.743 -18.477 1.00 97.62 166 TRP A O 1
ATOM 1253 N N . ALA A 1 167 ? 13.989 -5.214 -16.278 1.00 97.06 167 ALA A N 1
ATOM 1254 C CA . ALA A 1 167 ? 13.840 -3.835 -15.841 1.00 97.06 167 ALA A CA 1
ATOM 1255 C C . ALA A 1 167 ? 14.560 -3.573 -14.518 1.00 97.06 167 ALA A C 1
ATOM 1257 O O . ALA A 1 167 ? 14.694 -4.452 -13.666 1.00 97.06 167 ALA A O 1
ATOM 1258 N N . HIS A 1 168 ? 14.979 -2.326 -14.313 1.00 96.62 168 HIS A N 1
ATOM 1259 C CA . HIS A 1 168 ? 15.395 -1.859 -12.996 1.00 96.62 168 HIS A CA 1
ATOM 1260 C C . HIS A 1 168 ? 14.186 -1.809 -12.061 1.00 96.62 168 HIS A C 1
ATOM 1262 O O . HIS A 1 168 ? 13.170 -1.205 -12.402 1.00 96.62 168 HIS A O 1
ATOM 1268 N N . TYR A 1 169 ? 14.315 -2.373 -10.861 1.00 95.50 169 TYR A N 1
ATOM 1269 C CA . TYR A 1 169 ? 13.295 -2.338 -9.810 1.00 95.50 169 TYR A CA 1
ATOM 1270 C C . TYR A 1 169 ? 12.677 -0.944 -9.623 1.00 95.50 169 TYR A C 1
ATOM 1272 O O . TYR A 1 169 ? 11.459 -0.789 -9.698 1.00 95.50 169 TYR A O 1
ATOM 1280 N N . ARG A 1 170 ? 13.513 0.092 -9.460 1.00 93.62 170 ARG A N 1
ATOM 1281 C CA . ARG A 1 170 ? 13.040 1.474 -9.291 1.00 93.62 170 ARG A CA 1
ATOM 1282 C C . ARG A 1 170 ? 12.273 1.990 -10.511 1.00 93.62 170 ARG A C 1
ATOM 1284 O O . ARG A 1 170 ? 11.339 2.761 -10.333 1.00 93.62 170 ARG A O 1
ATOM 1291 N N . CYS A 1 171 ? 12.617 1.555 -11.725 1.00 93.94 171 CYS A N 1
ATOM 1292 C CA . CYS A 1 171 ? 11.879 1.926 -12.932 1.00 93.94 171 CYS A CA 1
ATOM 1293 C C . CYS A 1 171 ? 10.505 1.248 -13.005 1.00 93.94 171 CYS A C 1
ATOM 1295 O O . CYS A 1 171 ? 9.555 1.892 -13.438 1.00 93.94 171 CYS A O 1
ATOM 1297 N N . ILE A 1 172 ? 10.375 -0.007 -12.552 1.00 95.50 172 ILE A N 1
ATOM 1298 C CA . ILE A 1 172 ? 9.066 -0.677 -12.433 1.00 95.50 172 ILE A CA 1
ATOM 1299 C C . ILE A 1 172 ? 8.190 0.088 -11.438 1.00 95.50 172 ILE A C 1
ATOM 1301 O O . ILE A 1 172 ? 7.036 0.380 -11.737 1.00 95.50 172 ILE A O 1
ATOM 1305 N N . MET A 1 173 ? 8.742 0.442 -10.270 1.00 95.44 173 MET A N 1
ATOM 1306 C CA . MET A 1 173 ? 7.995 1.171 -9.240 1.00 95.44 173 MET A CA 1
ATOM 1307 C C . MET A 1 173 ? 7.581 2.554 -9.726 1.00 95.44 173 MET A C 1
ATOM 1309 O O . MET A 1 173 ? 6.410 2.895 -9.618 1.00 95.44 173 MET A O 1
ATOM 1313 N N . TRP A 1 174 ? 8.499 3.309 -10.334 1.00 93.31 174 TRP A N 1
ATOM 1314 C CA . TRP A 1 174 ? 8.177 4.604 -10.929 1.00 93.31 174 TRP A CA 1
ATOM 1315 C C . TRP A 1 174 ? 7.083 4.481 -11.985 1.00 93.31 174 TRP A C 1
ATOM 1317 O O . TRP A 1 174 ? 6.134 5.252 -11.965 1.00 93.31 174 TRP A O 1
ATOM 1327 N N . PHE A 1 175 ? 7.169 3.491 -12.876 1.00 94.00 175 PHE A N 1
ATOM 1328 C CA . PHE A 1 175 ? 6.151 3.295 -13.902 1.00 94.00 175 PHE A CA 1
ATOM 1329 C C . PHE A 1 175 ? 4.778 2.974 -13.294 1.00 94.00 175 PHE A C 1
ATOM 1331 O O . PHE A 1 175 ? 3.774 3.525 -13.739 1.00 94.00 175 PHE A O 1
ATOM 1338 N N . ALA A 1 176 ? 4.739 2.173 -12.224 1.00 95.81 176 ALA A N 1
ATOM 1339 C CA . ALA A 1 176 ? 3.515 1.865 -11.487 1.00 95.81 176 ALA A CA 1
ATOM 1340 C C . ALA A 1 176 ? 2.881 3.098 -10.812 1.00 95.81 176 ALA A C 1
ATOM 1342 O O . ALA A 1 176 ? 1.660 3.128 -10.643 1.00 95.81 176 ALA A O 1
ATOM 1343 N N . THR A 1 177 ? 3.670 4.122 -10.453 1.00 93.06 177 THR A N 1
ATOM 1344 C CA . THR A 1 177 ? 3.143 5.359 -9.850 1.00 93.06 177 THR A CA 1
ATOM 1345 C C . THR A 1 177 ? 2.535 6.334 -10.858 1.00 93.06 177 THR A C 1
ATOM 1347 O O . THR A 1 177 ? 1.864 7.286 -10.450 1.00 93.06 177 THR A O 1
ATOM 1350 N N . ARG A 1 178 ? 2.731 6.110 -12.166 1.00 90.69 178 ARG A N 1
ATOM 1351 C CA . ARG A 1 178 ? 2.246 7.006 -13.224 1.00 90.69 178 ARG A CA 1
ATOM 1352 C C . ARG A 1 178 ? 0.737 6.914 -13.423 1.00 90.69 178 ARG A C 1
ATOM 1354 O O . ARG A 1 178 ? 0.106 5.874 -13.202 1.00 90.69 178 ARG A O 1
ATOM 1361 N N . PHE A 1 179 ? 0.152 8.003 -13.909 1.00 88.56 179 PHE A N 1
ATOM 1362 C CA . PHE A 1 179 ? -1.204 8.036 -14.453 1.00 88.56 179 PHE A CA 1
ATOM 1363 C C . PHE A 1 179 ? -1.207 7.528 -15.906 1.00 88.56 179 PHE A C 1
ATOM 1365 O O . PHE A 1 179 ? -1.477 8.271 -16.845 1.00 88.56 179 PHE A O 1
ATOM 1372 N N . ASP A 1 180 ? -0.879 6.245 -16.092 1.00 88.50 180 ASP A N 1
ATOM 1373 C CA . ASP A 1 180 ? -0.888 5.561 -17.392 1.00 88.50 180 ASP A CA 1
ATOM 1374 C C . ASP A 1 180 ? -1.721 4.269 -17.285 1.00 88.50 180 ASP A C 1
ATOM 1376 O O . ASP A 1 180 ? -1.486 3.478 -16.372 1.00 88.50 180 ASP A O 1
ATOM 1380 N N . PRO A 1 181 ? -2.671 3.997 -18.200 1.00 90.12 181 PRO A N 1
ATOM 1381 C CA . PRO A 1 181 ? -3.475 2.768 -18.177 1.00 90.12 181 PRO A CA 1
ATOM 1382 C C . PRO A 1 181 ? -2.663 1.475 -18.376 1.00 90.12 181 PRO A C 1
ATOM 1384 O O . PRO A 1 181 ? -3.197 0.377 -18.226 1.00 90.12 181 PRO A O 1
ATOM 1387 N N . ARG A 1 182 ? -1.386 1.579 -18.752 1.00 94.56 182 ARG A N 1
ATOM 1388 C CA . ARG A 1 182 ? -0.452 0.463 -18.930 1.00 94.56 182 ARG A CA 1
ATOM 1389 C C . ARG A 1 182 ? 0.494 0.303 -17.745 1.00 94.56 182 ARG A C 1
ATOM 1391 O O . ARG A 1 182 ? 1.367 -0.554 -17.817 1.00 94.56 182 ARG A O 1
ATOM 1398 N N . ASN A 1 183 ? 0.342 1.087 -16.675 1.00 94.69 183 ASN A N 1
ATOM 1399 C CA . ASN A 1 183 ? 1.233 1.094 -15.508 1.00 94.69 183 ASN A CA 1
ATOM 1400 C C . ASN A 1 183 ? 1.329 -0.254 -14.760 1.00 94.69 183 ASN A C 1
ATOM 1402 O O . ASN A 1 183 ? 2.173 -0.409 -13.883 1.00 94.69 183 ASN A O 1
ATOM 1406 N N . ASN A 1 184 ? 0.513 -1.241 -15.133 1.00 96.88 184 ASN A N 1
ATOM 1407 C CA . ASN A 1 184 ? 0.561 -2.622 -14.660 1.00 96.88 184 ASN A CA 1
ATOM 1408 C C . ASN A 1 184 ? 1.005 -3.658 -15.701 1.00 96.88 184 ASN A C 1
ATOM 1410 O O . ASN A 1 184 ? 0.817 -4.866 -15.516 1.00 96.88 184 ASN A O 1
ATOM 1414 N N . ARG A 1 185 ? 1.579 -3.201 -16.814 1.00 97.62 185 ARG A N 1
ATOM 1415 C CA . ARG A 1 185 ? 1.991 -4.032 -17.947 1.00 97.62 185 ARG A CA 1
ATOM 1416 C C . ARG A 1 185 ? 3.473 -3.865 -18.239 1.00 97.62 185 ARG A C 1
ATOM 1418 O O . ARG A 1 185 ? 4.087 -2.848 -17.933 1.00 97.62 185 ARG A O 1
ATOM 1425 N N . CYS A 1 186 ? 4.052 -4.870 -18.883 1.00 97.12 186 CYS A N 1
ATOM 1426 C CA . CYS A 1 186 ? 5.390 -4.762 -19.447 1.00 97.12 186 CYS A CA 1
ATOM 1427 C C . CYS A 1 186 ? 5.403 -3.739 -20.596 1.00 97.12 186 CYS A C 1
ATOM 1429 O O . CYS A 1 186 ? 4.645 -3.885 -21.555 1.00 97.12 186 CYS A O 1
ATOM 1431 N N . CYS A 1 187 ? 6.314 -2.763 -20.550 1.00 94.88 187 CYS A N 1
ATOM 1432 C CA . CYS A 1 187 ? 6.438 -1.721 -21.576 1.00 94.88 187 CYS A CA 1
ATOM 1433 C C . CYS A 1 187 ? 6.849 -2.241 -22.966 1.00 94.88 187 CYS A C 1
ATOM 1435 O O . CYS A 1 187 ? 6.658 -1.535 -23.951 1.00 94.88 187 CYS A O 1
ATOM 1437 N N . THR A 1 188 ? 7.401 -3.457 -23.061 1.00 96.50 188 THR A N 1
ATOM 1438 C CA . THR A 1 188 ? 7.840 -4.047 -24.339 1.00 96.50 188 THR A CA 1
ATOM 1439 C C . THR A 1 188 ? 6.753 -4.885 -25.001 1.00 96.50 188 THR A C 1
ATOM 1441 O O . THR A 1 188 ? 6.467 -4.704 -26.178 1.00 96.50 188 THR A O 1
ATOM 1444 N N . CYS A 1 189 ? 6.140 -5.810 -24.257 1.00 97.31 189 CYS A N 1
ATOM 1445 C CA . CYS A 1 189 ? 5.210 -6.802 -24.817 1.00 97.31 189 CYS A CA 1
ATOM 1446 C C . CYS A 1 189 ? 3.761 -6.645 -24.346 1.00 97.31 189 CYS A C 1
ATOM 1448 O O . CYS A 1 189 ? 2.905 -7.436 -24.730 1.00 97.31 189 CYS A O 1
ATOM 1450 N N . ASN A 1 190 ? 3.472 -5.650 -23.501 1.00 96.56 190 ASN A N 1
ATOM 1451 C CA . ASN A 1 190 ? 2.139 -5.350 -22.973 1.00 96.56 190 ASN A CA 1
ATOM 1452 C C . ASN A 1 190 ? 1.488 -6.468 -22.122 1.00 96.56 190 ASN A C 1
ATOM 1454 O O . ASN A 1 190 ? 0.312 -6.372 -21.748 1.00 96.56 190 ASN A O 1
ATOM 1458 N N . THR A 1 191 ? 2.248 -7.510 -21.769 1.00 97.00 191 THR A N 1
ATOM 1459 C CA . THR A 1 191 ? 1.837 -8.547 -20.814 1.00 97.00 191 THR A CA 1
ATOM 1460 C C . THR A 1 191 ? 1.489 -7.912 -19.473 1.00 97.00 191 THR A C 1
ATOM 1462 O O . THR A 1 191 ? 2.285 -7.143 -18.934 1.00 97.00 191 THR A O 1
ATOM 1465 N N . GLN A 1 192 ? 0.309 -8.231 -18.935 1.00 96.88 192 GLN A N 1
ATOM 1466 C CA . GLN A 1 192 ? -0.108 -7.776 -17.609 1.00 96.88 192 GLN A CA 1
ATOM 1467 C C . GLN A 1 192 ? 0.730 -8.477 -16.537 1.00 96.88 192 GLN A C 1
ATOM 1469 O O . GLN A 1 192 ? 0.803 -9.703 -16.508 1.00 96.88 192 GLN A O 1
ATOM 1474 N N . LEU A 1 193 ? 1.384 -7.686 -15.689 1.00 96.50 193 LEU A N 1
ATOM 1475 C CA . LEU A 1 193 ? 2.300 -8.172 -14.656 1.00 96.50 193 LEU A CA 1
ATOM 1476 C C . LEU A 1 193 ? 1.593 -8.311 -13.305 1.00 96.50 193 LEU A C 1
ATOM 1478 O O . LEU A 1 193 ? 1.849 -9.252 -12.558 1.00 96.50 193 LEU A O 1
ATOM 1482 N N . PHE A 1 194 ? 0.690 -7.377 -13.007 1.00 96.81 194 PHE A N 1
ATOM 1483 C CA . PHE A 1 194 ? -0.048 -7.307 -11.751 1.00 96.81 194 PHE A CA 1
ATOM 1484 C C . PHE A 1 194 ? -1.399 -6.601 -11.932 1.00 96.81 194 PHE A C 1
ATOM 1486 O O . PHE A 1 194 ? -1.703 -6.029 -12.984 1.00 96.81 194 PHE A O 1
ATOM 1493 N N . GLU A 1 195 ? -2.222 -6.654 -10.895 1.00 96.56 195 GLU A N 1
ATOM 1494 C CA . GLU A 1 195 ? -3.405 -5.819 -10.741 1.00 96.56 195 GLU A CA 1
ATOM 1495 C C . GLU A 1 195 ? -2.992 -4.488 -10.109 1.00 96.56 195 GLU A C 1
ATOM 1497 O O . GLU A 1 195 ? -2.285 -4.467 -9.094 1.00 96.56 195 GLU A O 1
ATOM 1502 N N . TRP A 1 196 ? -3.372 -3.375 -10.740 1.00 96.00 196 TRP A N 1
ATOM 1503 C CA . TRP A 1 196 ? -3.037 -2.055 -10.215 1.00 96.00 196 TRP A CA 1
ATOM 1504 C C . TRP A 1 196 ? -4.027 -1.661 -9.127 1.00 96.00 196 TRP A C 1
ATOM 1506 O O . TRP A 1 196 ? -5.234 -1.628 -9.353 1.00 96.00 196 TRP A O 1
ATOM 1516 N N . GLU A 1 197 ? -3.502 -1.293 -7.965 1.00 95.25 197 GLU A N 1
ATOM 1517 C CA . GLU A 1 197 ? -4.278 -0.749 -6.859 1.00 95.25 197 GLU A CA 1
ATOM 1518 C C . GLU A 1 197 ? -3.544 0.444 -6.272 1.00 95.25 197 GLU A C 1
ATOM 1520 O O . GLU A 1 197 ? -2.313 0.430 -6.134 1.00 95.25 197 GLU A O 1
ATOM 1525 N N . GLY A 1 198 ? -4.303 1.462 -5.880 1.00 95.88 198 GLY A N 1
ATOM 1526 C CA . GLY A 1 198 ? -3.762 2.659 -5.258 1.00 95.88 198 GLY A CA 1
ATOM 1527 C C . GLY A 1 198 ? -2.946 2.320 -4.024 1.00 95.88 198 GLY A C 1
ATOM 1528 O O . GLY A 1 198 ? -1.777 2.683 -3.943 1.00 95.88 198 GLY A O 1
ATOM 1529 N N . ILE A 1 199 ? -3.530 1.555 -3.100 1.00 97.19 199 ILE A N 1
ATOM 1530 C CA . ILE A 1 199 ? -2.930 1.350 -1.780 1.00 97.19 199 ILE A CA 1
ATOM 1531 C C . ILE A 1 199 ? -1.629 0.536 -1.818 1.00 97.19 199 ILE A C 1
ATOM 1533 O O . ILE A 1 199 ? -0.678 0.854 -1.100 1.00 97.19 199 ILE A O 1
ATOM 1537 N N . THR A 1 200 ? -1.528 -0.477 -2.687 1.00 97.12 200 THR A N 1
ATOM 1538 C CA . THR A 1 200 ? -0.281 -1.241 -2.860 1.00 97.12 200 THR A CA 1
ATOM 1539 C C . THR A 1 200 ? 0.785 -0.391 -3.537 1.00 97.12 200 THR A C 1
ATOM 1541 O O . THR A 1 200 ? 1.954 -0.449 -3.157 1.00 97.12 200 THR A O 1
ATOM 1544 N N . THR A 1 201 ? 0.381 0.426 -4.514 1.00 96.75 201 THR A N 1
ATOM 1545 C CA . THR A 1 201 ? 1.290 1.333 -5.222 1.00 96.75 201 THR A CA 1
ATOM 1546 C C . THR A 1 201 ? 1.806 2.414 -4.282 1.00 96.75 201 THR A C 1
ATOM 1548 O O . THR A 1 201 ? 3.013 2.602 -4.201 1.00 96.75 201 THR A O 1
ATOM 1551 N N . LEU A 1 202 ? 0.935 3.039 -3.489 1.00 95.75 202 LEU A N 1
ATOM 1552 C CA . LEU A 1 202 ? 1.297 4.030 -2.476 1.00 95.75 202 LEU A CA 1
ATOM 1553 C C . LEU A 1 202 ? 2.261 3.451 -1.432 1.00 95.75 202 LEU A C 1
ATOM 1555 O O . LEU A 1 202 ? 3.250 4.095 -1.075 1.00 95.75 202 LEU A O 1
ATOM 1559 N N . THR A 1 203 ? 2.004 2.220 -0.977 1.00 95.62 203 THR A N 1
ATOM 1560 C CA . THR A 1 203 ? 2.877 1.502 -0.034 1.00 95.62 203 THR A CA 1
ATOM 1561 C C . THR A 1 203 ? 4.291 1.348 -0.603 1.00 95.62 203 THR A C 1
ATOM 1563 O O . THR A 1 203 ? 5.278 1.675 0.058 1.00 95.62 203 THR A O 1
ATOM 1566 N N . LEU A 1 204 ? 4.409 0.896 -1.853 1.00 95.12 204 LEU A N 1
ATOM 1567 C CA . LEU A 1 204 ? 5.699 0.683 -2.511 1.00 95.12 204 LEU A CA 1
ATOM 1568 C C . LEU A 1 204 ? 6.391 1.983 -2.925 1.00 95.12 204 LEU A C 1
ATOM 1570 O O . LEU A 1 204 ? 7.615 2.084 -2.816 1.00 95.12 204 LEU A O 1
ATOM 1574 N N . ALA A 1 205 ? 5.627 2.984 -3.349 1.00 92.81 205 ALA A N 1
ATOM 1575 C CA . ALA A 1 205 ? 6.115 4.323 -3.651 1.00 92.81 205 ALA A CA 1
ATOM 1576 C C . ALA A 1 205 ? 6.764 4.937 -2.403 1.00 92.81 205 ALA A C 1
ATOM 1578 O O . ALA A 1 205 ? 7.932 5.319 -2.433 1.00 92.81 205 ALA A O 1
ATOM 1579 N N . THR A 1 206 ? 6.075 4.862 -1.260 1.00 91.31 206 THR A N 1
ATOM 1580 C CA . THR A 1 206 ? 6.603 5.315 0.035 1.00 91.31 206 THR A CA 1
ATOM 1581 C C . THR A 1 206 ? 7.864 4.538 0.423 1.00 91.31 206 THR A C 1
ATOM 1583 O O . THR A 1 206 ? 8.874 5.144 0.775 1.00 91.31 206 THR A O 1
ATOM 1586 N N . ARG A 1 207 ? 7.865 3.202 0.279 1.00 91.75 207 ARG A N 1
ATOM 1587 C CA . ARG A 1 207 ? 9.045 2.356 0.551 1.00 91.75 207 ARG A CA 1
ATOM 1588 C C . ARG A 1 207 ? 10.257 2.712 -0.315 1.00 91.75 207 ARG A C 1
ATOM 1590 O O . ARG A 1 207 ? 11.391 2.512 0.106 1.00 91.75 207 ARG A O 1
ATOM 1597 N N . THR A 1 208 ? 10.034 3.195 -1.533 1.00 88.50 208 THR A N 1
ATOM 1598 C CA . THR A 1 208 ? 11.100 3.502 -2.499 1.00 88.50 208 THR A CA 1
ATOM 1599 C C . THR A 1 208 ? 11.468 4.983 -2.576 1.00 88.50 208 THR A C 1
ATOM 1601 O O . THR A 1 208 ? 12.401 5.329 -3.314 1.00 88.50 208 THR A O 1
ATOM 1604 N N . GLY A 1 209 ? 10.784 5.839 -1.811 1.00 88.19 209 GLY A N 1
ATOM 1605 C CA . GLY A 1 209 ? 10.931 7.292 -1.879 1.00 88.19 209 GLY A CA 1
ATOM 1606 C C . GLY A 1 209 ? 10.535 7.855 -3.245 1.00 88.19 209 GLY A C 1
ATOM 1607 O O . GLY A 1 209 ? 11.191 8.766 -3.741 1.00 88.19 209 GLY A O 1
ATOM 1608 N N . LEU A 1 210 ? 9.545 7.245 -3.899 1.00 88.31 210 LEU A N 1
ATOM 1609 C CA . LEU A 1 210 ? 8.976 7.718 -5.157 1.00 88.31 210 LEU A CA 1
ATOM 1610 C C . LEU A 1 210 ? 7.646 8.412 -4.886 1.00 88.31 210 LEU A C 1
ATOM 1612 O O . LEU A 1 210 ? 6.848 7.941 -4.077 1.00 88.31 210 LEU A O 1
ATOM 1616 N N . ASP A 1 211 ? 7.392 9.492 -5.614 1.00 87.75 211 ASP A N 1
ATOM 1617 C CA . ASP A 1 211 ? 6.112 10.184 -5.549 1.00 87.75 211 ASP A CA 1
ATOM 1618 C C . ASP A 1 211 ? 5.062 9.496 -6.430 1.00 87.75 211 ASP A C 1
ATOM 1620 O O . ASP A 1 211 ? 5.342 9.003 -7.532 1.00 87.75 211 ASP A O 1
ATOM 1624 N N . MET A 1 212 ? 3.824 9.494 -5.937 1.00 88.94 212 MET A N 1
ATOM 1625 C CA . MET A 1 212 ? 2.648 9.122 -6.718 1.00 88.94 212 MET A CA 1
ATOM 1626 C C . MET A 1 212 ? 2.294 10.252 -7.685 1.00 88.94 212 MET A C 1
ATOM 1628 O O . MET A 1 212 ? 2.204 11.412 -7.278 1.00 88.94 212 MET A O 1
ATOM 1632 N N . GLU A 1 213 ? 2.096 9.937 -8.968 1.00 86.25 213 GLU A N 1
ATOM 1633 C CA . GLU A 1 213 ? 1.713 10.958 -9.939 1.00 86.25 213 GLU A CA 1
ATOM 1634 C C . GLU A 1 213 ? 0.287 11.443 -9.675 1.00 86.25 213 GLU A C 1
ATOM 1636 O O . GLU A 1 213 ? -0.665 10.659 -9.629 1.00 86.25 213 GLU A O 1
ATOM 1641 N N . ASP A 1 214 ? 0.163 12.759 -9.538 1.00 81.50 214 ASP A N 1
ATOM 1642 C CA . ASP A 1 214 ? -1.106 13.450 -9.390 1.00 81.50 214 ASP A CA 1
ATOM 1643 C C . ASP A 1 214 ? -1.731 13.710 -10.767 1.00 81.50 214 ASP A C 1
ATOM 1645 O O . ASP A 1 214 ? -1.074 14.254 -11.665 1.00 81.50 214 ASP A O 1
ATOM 1649 N N . VAL A 1 215 ? -3.013 13.371 -10.924 1.00 75.12 215 VAL A N 1
ATOM 1650 C CA . VAL A 1 215 ? -3.793 13.615 -12.147 1.00 75.12 215 VAL A CA 1
ATOM 1651 C C . VAL A 1 215 ? -3.675 15.070 -12.612 1.00 75.12 215 VAL A C 1
ATOM 1653 O O . VAL A 1 215 ? -3.569 15.310 -13.816 1.00 75.12 215 VAL A O 1
ATOM 1656 N N . VAL A 1 216 ? -3.606 16.037 -11.690 1.00 65.75 216 VAL A N 1
ATOM 1657 C CA . VAL A 1 216 ? -3.494 17.468 -12.028 1.00 65.75 216 VAL A CA 1
ATOM 1658 C C . VAL A 1 216 ? -2.121 17.826 -12.617 1.00 65.75 216 VAL A C 1
ATOM 1660 O O . VAL A 1 216 ? -2.040 18.665 -13.514 1.00 65.75 216 VAL A O 1
ATOM 1663 N N . ARG A 1 217 ? -1.033 17.172 -12.177 1.00 58.38 217 ARG A N 1
ATOM 1664 C CA . ARG A 1 217 ? 0.333 17.425 -12.687 1.00 58.38 217 ARG A CA 1
ATOM 1665 C C . ARG A 1 217 ? 0.584 16.796 -14.059 1.00 58.38 217 ARG A C 1
ATOM 1667 O O . ARG A 1 217 ? 1.481 17.246 -14.764 1.00 58.38 217 ARG A O 1
ATOM 1674 N N . SER A 1 218 ? -0.211 15.802 -14.459 1.00 58.97 218 SER A N 1
ATOM 1675 C CA . SER A 1 218 ? -0.014 15.066 -15.717 1.00 58.97 218 SER A CA 1
ATOM 1676 C C . SER A 1 218 ? -0.260 15.891 -16.993 1.00 58.97 218 SER A C 1
ATOM 1678 O O . SER A 1 218 ? 0.023 15.413 -18.088 1.00 58.97 218 SER A O 1
ATOM 1680 N N . GLY A 1 219 ? -0.797 17.119 -16.895 1.00 52.59 219 GLY A N 1
ATOM 1681 C CA . GLY A 1 219 ? -0.981 18.037 -18.033 1.00 52.59 219 GLY A CA 1
ATOM 1682 C C . GLY A 1 219 ? -1.959 17.555 -19.118 1.00 52.59 219 GLY A C 1
ATOM 1683 O O . GLY A 1 219 ? -2.231 18.283 -20.070 1.00 52.59 219 GLY A O 1
ATOM 1684 N N . HIS A 1 220 ? -2.521 16.351 -18.976 1.00 49.97 220 HIS A N 1
ATOM 1685 C CA . HIS A 1 220 ? -3.423 15.727 -19.944 1.00 49.97 220 HIS A CA 1
ATOM 1686 C C . HIS A 1 220 ? -4.875 16.209 -19.849 1.00 49.97 220 HIS A C 1
ATOM 1688 O O . HIS A 1 220 ? -5.697 15.857 -20.695 1.00 49.97 220 HIS A O 1
ATOM 1694 N N . LEU A 1 221 ? -5.201 17.040 -18.860 1.00 53.00 221 LEU A N 1
ATOM 1695 C CA . LEU A 1 221 ? -6.508 17.668 -18.731 1.00 53.00 221 LEU A CA 1
ATOM 1696 C C . LEU A 1 221 ? -6.325 19.182 -18.800 1.00 53.00 221 LEU A C 1
ATOM 1698 O O . LEU A 1 221 ? -5.822 19.802 -17.867 1.00 53.00 221 LEU A O 1
ATOM 1702 N N . GLN A 1 222 ? -6.741 19.769 -19.926 1.00 48.53 222 GLN A N 1
ATOM 1703 C CA . GLN A 1 222 ? -6.994 21.207 -20.020 1.00 48.53 222 GLN A CA 1
ATOM 1704 C C . GLN A 1 222 ? -7.836 21.628 -18.801 1.00 48.53 222 GLN A C 1
ATOM 1706 O O . GLN A 1 222 ? -8.805 20.925 -18.486 1.00 48.53 222 GLN A O 1
ATOM 1711 N N . PRO A 1 223 ? -7.495 22.728 -18.107 1.00 46.38 223 PRO A N 1
ATOM 1712 C CA . PRO A 1 223 ? -8.231 23.199 -16.943 1.00 46.38 223 PRO A CA 1
ATOM 1713 C C . PRO A 1 223 ? -9.590 23.740 -17.399 1.00 46.38 223 PRO A C 1
ATOM 1715 O O . PRO A 1 223 ? -9.787 24.934 -17.599 1.00 46.38 223 PRO A O 1
ATOM 1718 N N . GLY A 1 224 ? -10.539 22.836 -17.623 1.00 53.72 224 GLY A N 1
ATOM 1719 C CA . GLY A 1 224 ? -11.950 23.171 -17.691 1.00 53.72 224 GLY A CA 1
ATOM 1720 C C . GLY A 1 224 ? -12.494 23.473 -16.289 1.00 53.72 224 GLY A C 1
ATOM 1721 O O . GLY A 1 224 ? -11.831 23.185 -15.291 1.00 53.72 224 GLY A O 1
ATOM 1722 N N . PRO A 1 225 ? -13.739 23.963 -16.177 1.00 50.44 225 PRO A N 1
ATOM 1723 C CA . PRO A 1 225 ? -14.412 24.222 -14.895 1.00 50.44 225 PRO A CA 1
ATOM 1724 C C . PRO A 1 225 ? -14.629 22.964 -14.022 1.00 50.44 225 PRO A C 1
ATOM 1726 O O . PRO A 1 225 ? -15.180 23.058 -12.930 1.00 50.44 225 PRO A O 1
ATOM 1729 N N . TYR A 1 226 ? -14.175 21.796 -14.489 1.00 49.91 226 TYR A N 1
ATOM 1730 C CA . TYR A 1 226 ? -14.185 20.502 -13.808 1.00 49.91 226 TYR A CA 1
ATOM 1731 C C . TYR A 1 226 ? -12.767 19.952 -13.606 1.00 49.91 226 TYR A C 1
ATOM 1733 O O . TYR A 1 226 ? -12.563 18.743 -13.729 1.00 49.91 226 TYR A O 1
ATOM 1741 N N . ALA A 1 227 ? -11.772 20.821 -13.382 1.00 53.66 227 ALA A N 1
ATOM 1742 C CA . ALA A 1 227 ? -10.423 20.393 -13.019 1.00 53.66 227 ALA A CA 1
ATOM 1743 C C . ALA A 1 227 ? -10.534 19.346 -11.901 1.00 53.66 227 ALA A C 1
ATOM 1745 O O . ALA A 1 227 ? -11.032 19.646 -10.814 1.00 53.66 227 ALA A O 1
ATOM 1746 N N . LYS A 1 228 ? -10.177 18.092 -12.218 1.00 59.97 228 LYS A N 1
ATOM 1747 C CA . LYS A 1 228 ? -10.254 16.989 -11.258 1.00 59.97 228 LYS A CA 1
ATOM 1748 C C . LYS A 1 228 ? -9.438 17.383 -10.032 1.00 59.97 228 LYS A C 1
ATOM 1750 O O . LYS A 1 228 ? -8.363 17.962 -10.174 1.00 59.97 228 LYS A O 1
ATOM 1755 N N . GLN A 1 229 ? -9.987 17.128 -8.851 1.00 68.25 229 GLN A N 1
ATOM 1756 C CA . GLN A 1 229 ? -9.305 17.407 -7.596 1.00 68.25 229 GLN A CA 1
ATOM 1757 C C . GLN A 1 229 ? -7.977 16.630 -7.567 1.00 68.25 229 GLN A C 1
ATOM 1759 O O . GLN A 1 229 ? -7.866 15.560 -8.162 1.00 68.25 229 GLN A O 1
ATOM 1764 N N . SER A 1 230 ? -6.951 17.212 -6.945 1.00 81.06 230 SER A N 1
ATOM 1765 C CA . SER A 1 230 ? -5.647 16.560 -6.782 1.00 81.06 230 SER A CA 1
ATOM 1766 C C . SER A 1 230 ? -5.822 15.223 -6.063 1.00 81.06 230 SER A C 1
ATOM 1768 O O . SER A 1 230 ? -6.458 15.184 -5.006 1.00 81.06 230 SER A O 1
ATOM 1770 N N . ASP A 1 231 ? -5.217 14.152 -6.590 1.00 83.06 231 ASP A N 1
ATOM 1771 C CA . ASP A 1 231 ? -5.272 12.828 -5.948 1.00 83.06 231 ASP A CA 1
ATOM 1772 C C . ASP A 1 231 ? -4.716 12.899 -4.508 1.00 83.06 231 ASP A C 1
ATOM 1774 O O . ASP A 1 231 ? -5.215 12.227 -3.600 1.00 83.06 231 ASP A O 1
ATOM 1778 N N . LYS A 1 232 ? -3.707 13.758 -4.284 1.00 87.81 232 LYS A N 1
ATOM 1779 C CA . LYS A 1 232 ? -3.124 14.022 -2.963 1.00 87.81 232 LYS A CA 1
ATOM 1780 C C . LYS A 1 232 ? -4.135 14.674 -2.024 1.00 87.81 232 LYS A C 1
ATOM 1782 O O . LYS A 1 232 ? -4.277 14.240 -0.885 1.00 87.81 232 LYS A O 1
ATOM 1787 N N . THR A 1 233 ? -4.849 15.697 -2.492 1.00 89.00 233 THR A N 1
ATOM 1788 C CA . THR A 1 233 ? -5.895 16.354 -1.697 1.00 89.00 233 THR A CA 1
ATOM 1789 C C . THR A 1 233 ? -7.036 15.391 -1.376 1.00 89.00 233 THR A C 1
ATOM 1791 O O . THR A 1 233 ? -7.539 15.396 -0.255 1.00 89.00 233 THR A O 1
ATOM 1794 N N . GLU A 1 234 ? -7.432 14.532 -2.319 1.00 90.56 234 GLU A N 1
ATOM 1795 C CA . GLU A 1 234 ? -8.422 13.484 -2.055 1.00 90.56 234 GLU A CA 1
ATOM 1796 C C . GLU A 1 234 ? -7.923 12.488 -0.999 1.00 90.56 234 GLU A C 1
ATOM 1798 O O . GLU A 1 234 ? -8.670 12.130 -0.091 1.00 90.56 234 GLU A O 1
ATOM 1803 N N . TYR A 1 235 ? -6.655 12.073 -1.069 1.00 93.00 235 TYR A N 1
ATOM 1804 C CA . TYR A 1 235 ? -6.028 11.213 -0.059 1.00 93.00 235 TYR A CA 1
ATOM 1805 C C . TYR A 1 235 ? -6.024 11.860 1.338 1.00 93.00 235 TYR A C 1
ATOM 1807 O O . TYR A 1 235 ? -6.350 11.206 2.333 1.00 93.00 235 TYR A O 1
ATOM 1815 N N . GLU A 1 236 ? -5.678 13.145 1.429 1.00 93.69 236 GLU A N 1
ATOM 1816 C CA . GLU A 1 236 ? -5.681 13.897 2.688 1.00 93.69 236 GLU A CA 1
ATOM 1817 C C . GLU A 1 236 ? -7.101 14.022 3.259 1.00 93.69 236 GLU A C 1
ATOM 1819 O O . GLU A 1 236 ? -7.309 13.784 4.451 1.00 93.69 236 GLU A O 1
ATOM 1824 N N . ALA A 1 237 ? -8.090 14.302 2.407 1.00 94.06 237 ALA A N 1
ATOM 1825 C CA . ALA A 1 237 ? -9.493 14.351 2.803 1.00 94.06 237 ALA A CA 1
ATOM 1826 C C . ALA A 1 237 ? -9.998 12.988 3.311 1.00 94.06 237 ALA A C 1
ATOM 1828 O O . ALA A 1 237 ? -10.667 12.929 4.344 1.00 94.06 237 ALA A O 1
ATOM 1829 N N . GLU A 1 238 ? -9.641 11.885 2.645 1.00 94.50 238 GLU A N 1
ATOM 1830 C CA . GLU A 1 238 ? -9.943 10.525 3.114 1.00 94.50 238 GLU A CA 1
ATOM 1831 C C . GLU A 1 238 ? -9.331 10.251 4.488 1.00 94.50 238 GLU A C 1
ATOM 1833 O O . GLU A 1 238 ? -10.000 9.744 5.389 1.00 94.50 238 GLU A O 1
ATOM 1838 N N . CYS A 1 239 ? -8.075 10.648 4.690 1.00 96.62 239 CYS A N 1
ATOM 1839 C CA . CYS A 1 239 ? -7.411 10.542 5.982 1.00 96.62 239 CYS A CA 1
ATOM 1840 C C . CYS A 1 239 ? -8.178 11.277 7.092 1.00 96.62 239 CYS A C 1
ATOM 1842 O O . CYS A 1 239 ? -8.346 10.720 8.177 1.00 96.62 239 CYS A O 1
ATOM 1844 N N . THR A 1 240 ? -8.672 12.489 6.824 1.00 96.81 240 THR A N 1
ATOM 1845 C CA . THR A 1 240 ? -9.496 13.256 7.772 1.00 96.81 240 THR A CA 1
ATOM 1846 C C . THR A 1 240 ? -10.834 12.574 8.067 1.00 96.81 240 THR A C 1
ATOM 1848 O O . THR A 1 240 ? -11.290 12.581 9.215 1.00 96.81 240 THR A O 1
ATOM 1851 N N . VAL A 1 241 ? -11.465 11.959 7.062 1.00 97.56 241 VAL A N 1
ATOM 1852 C CA . VAL A 1 241 ? -12.699 11.181 7.252 1.00 97.56 241 VAL A CA 1
ATOM 1853 C C . VAL A 1 241 ? -12.441 9.989 8.172 1.00 97.56 241 VAL A C 1
ATOM 1855 O O . VAL A 1 241 ? -13.185 9.810 9.135 1.00 97.56 241 VAL A O 1
ATOM 1858 N N . ILE A 1 242 ? -11.372 9.219 7.937 1.00 97.94 242 ILE A N 1
ATOM 1859 C CA . ILE A 1 242 ? -10.985 8.088 8.799 1.00 97.94 242 ILE A CA 1
ATOM 1860 C C . ILE A 1 242 ? -10.813 8.558 10.249 1.00 97.94 242 ILE A C 1
ATOM 1862 O O . ILE A 1 242 ? -11.424 7.986 11.152 1.00 97.94 242 ILE A O 1
ATOM 1866 N N . ASP A 1 243 ? -10.050 9.633 10.470 1.00 98.19 243 ASP A N 1
ATOM 1867 C CA . ASP A 1 243 ? -9.798 10.185 11.808 1.00 98.19 243 ASP A CA 1
ATOM 1868 C C . ASP A 1 243 ? -11.106 10.623 12.506 1.00 98.19 243 ASP A C 1
ATOM 1870 O O . ASP A 1 243 ? -11.302 10.378 13.700 1.00 98.19 243 ASP A O 1
ATOM 1874 N N . SER A 1 244 ? -12.045 11.203 11.751 1.00 98.19 244 SER A N 1
ATOM 1875 C CA . SER A 1 244 ? -13.358 11.627 12.259 1.00 98.19 244 SER A CA 1
ATOM 1876 C C . SER A 1 244 ? -14.250 10.443 12.649 1.00 98.19 244 SER A C 1
ATOM 1878 O O . SER A 1 244 ? -14.907 10.475 13.693 1.00 98.19 244 SER A O 1
ATOM 1880 N N . ILE A 1 245 ? -14.260 9.377 11.842 1.00 98.44 245 ILE A N 1
ATOM 1881 C CA . ILE A 1 245 ? -15.025 8.155 12.129 1.00 98.44 245 ILE A CA 1
ATOM 1882 C C . ILE A 1 245 ? -14.441 7.417 13.334 1.00 98.44 245 ILE A C 1
ATOM 1884 O O . ILE A 1 245 ? -15.206 6.975 14.194 1.00 98.44 245 ILE A O 1
ATOM 1888 N N . ILE A 1 246 ? -13.111 7.333 13.444 1.00 98.50 246 ILE A N 1
ATOM 1889 C CA . ILE A 1 246 ? -12.434 6.777 14.625 1.00 98.50 246 ILE A CA 1
ATOM 1890 C C . ILE A 1 246 ? -12.865 7.538 15.874 1.00 98.50 246 ILE A C 1
ATOM 1892 O O . ILE A 1 246 ? -13.308 6.917 16.837 1.00 98.50 246 ILE A O 1
ATOM 1896 N N . HIS A 1 247 ? -12.792 8.872 15.844 1.00 98.12 247 HIS A N 1
ATOM 1897 C CA . HIS A 1 247 ? -13.199 9.706 16.970 1.00 98.12 247 HIS A CA 1
ATOM 1898 C C . HIS A 1 247 ? -14.648 9.421 17.387 1.00 98.12 247 HIS A C 1
ATOM 1900 O O . HIS A 1 247 ? -14.906 9.097 18.547 1.00 98.12 247 HIS A O 1
ATOM 1906 N N . ALA A 1 248 ? -15.595 9.509 16.449 1.00 98.06 248 ALA A N 1
ATOM 1907 C CA . ALA A 1 248 ? -17.013 9.318 16.745 1.00 98.06 248 ALA A CA 1
ATOM 1908 C C . ALA A 1 248 ? -17.306 7.913 17.300 1.00 98.06 248 ALA A C 1
ATOM 1910 O O . ALA A 1 248 ? -18.034 7.768 18.283 1.00 98.06 248 ALA A O 1
ATOM 1911 N N . THR A 1 249 ? -16.707 6.884 16.701 1.00 98.06 249 THR A N 1
ATOM 1912 C CA . THR A 1 249 ? -16.926 5.483 17.082 1.00 98.06 249 THR A CA 1
ATOM 1913 C C . THR A 1 249 ? -16.301 5.172 18.440 1.00 98.06 249 THR A C 1
ATOM 1915 O O . THR A 1 249 ? -16.934 4.535 19.281 1.00 98.06 249 THR A O 1
ATOM 1918 N N . PHE A 1 250 ? -15.103 5.689 18.713 1.00 97.81 250 PHE A N 1
ATOM 1919 C CA . PHE A 1 250 ? -14.437 5.506 19.999 1.00 97.81 250 PHE A CA 1
ATOM 1920 C C . PHE A 1 250 ? -15.271 6.054 21.163 1.00 97.81 250 PHE A C 1
ATOM 1922 O O . PHE A 1 250 ? -15.479 5.353 22.153 1.00 97.81 250 PHE A O 1
ATOM 1929 N N . PHE A 1 251 ? -15.833 7.261 21.034 1.00 97.25 251 PHE A N 1
ATOM 1930 C CA . PHE A 1 251 ? -16.698 7.827 22.076 1.00 97.25 251 PHE A CA 1
ATOM 1931 C C . PHE A 1 251 ? -18.001 7.044 22.272 1.00 97.25 251 PHE A C 1
ATOM 1933 O O . PHE A 1 251 ? -18.476 6.925 23.401 1.00 97.25 251 PHE A O 1
ATOM 1940 N N . GLN A 1 252 ? -18.557 6.453 21.210 1.00 97.19 252 GLN A N 1
ATOM 1941 C CA . GLN A 1 252 ? -19.691 5.535 21.353 1.00 97.19 252 GLN A CA 1
ATOM 1942 C C . GLN A 1 252 ? -19.307 4.293 22.162 1.00 97.19 252 GLN A C 1
ATOM 1944 O O . GLN A 1 252 ? -20.095 3.834 22.985 1.00 97.19 252 GLN A O 1
ATOM 1949 N N . HIS A 1 253 ? -18.102 3.758 21.960 1.00 96.38 253 HIS A N 1
ATOM 1950 C CA . HIS A 1 253 ? -17.602 2.600 22.705 1.00 96.38 253 HIS A CA 1
ATOM 1951 C C . HIS A 1 253 ? -17.234 2.913 24.151 1.00 96.38 253 HIS A C 1
ATOM 1953 O O . HIS A 1 253 ? -17.465 2.072 25.013 1.00 96.38 253 HIS A O 1
ATOM 1959 N N . LEU A 1 254 ? -16.764 4.126 24.448 1.00 94.69 254 LEU A N 1
ATOM 1960 C CA . LEU A 1 254 ? -16.564 4.577 25.829 1.00 94.69 254 LEU A CA 1
ATOM 1961 C C . LEU A 1 254 ? -17.867 4.618 26.641 1.00 94.69 254 LEU A C 1
ATOM 1963 O O . LEU A 1 254 ? -17.842 4.402 27.848 1.00 94.69 254 LEU A O 1
ATOM 1967 N N . ALA A 1 255 ? -19.002 4.894 25.994 1.00 94.19 255 ALA A N 1
ATOM 1968 C CA . ALA A 1 255 ? -20.306 4.916 26.653 1.00 94.19 255 ALA A CA 1
ATOM 1969 C C . ALA A 1 255 ? -20.921 3.514 26.843 1.00 94.19 255 ALA A C 1
ATOM 1971 O O . ALA A 1 255 ? -21.897 3.364 27.582 1.00 94.19 255 ALA A O 1
ATOM 1972 N N . LYS A 1 256 ? -20.388 2.482 26.173 1.00 95.06 256 LYS A N 1
ATOM 1973 C CA . LYS A 1 256 ? -20.862 1.098 26.303 1.00 95.06 256 LYS A CA 1
ATOM 1974 C C . LYS A 1 256 ? -20.289 0.458 27.568 1.00 95.06 256 LYS A C 1
ATOM 1976 O O . LYS A 1 256 ? -19.203 0.791 28.032 1.00 95.06 256 LYS A O 1
ATOM 1981 N N . LYS A 1 257 ? -21.014 -0.521 28.116 1.00 94.69 257 LYS A N 1
ATOM 1982 C CA . LYS A 1 257 ? -20.511 -1.332 29.229 1.00 94.69 257 LYS A CA 1
ATOM 1983 C C . LYS A 1 257 ? -19.270 -2.108 28.775 1.00 94.69 257 LYS A C 1
ATOM 1985 O O . LYS A 1 257 ? -19.351 -2.877 27.819 1.00 94.69 257 LYS A O 1
ATOM 1990 N N . SER A 1 258 ? -18.158 -1.931 29.486 1.00 94.38 258 SER A N 1
ATOM 1991 C CA . SER A 1 258 ? -16.914 -2.650 29.209 1.00 94.38 258 SER A CA 1
ATOM 1992 C C . SER A 1 258 ? -17.060 -4.157 29.455 1.00 94.38 258 SER A C 1
ATOM 1994 O O . SER A 1 258 ? -17.700 -4.584 30.422 1.00 94.38 258 SER A O 1
ATOM 1996 N N . LYS A 1 259 ? -16.438 -4.958 28.580 1.00 94.75 259 LYS A N 1
ATOM 1997 C CA . LYS A 1 259 ? -16.238 -6.404 28.777 1.00 94.75 259 LYS A CA 1
ATOM 1998 C C . LYS A 1 259 ? -14.964 -6.723 29.575 1.00 94.75 259 LYS A C 1
ATOM 2000 O O . LYS A 1 259 ? -14.795 -7.858 30.012 1.00 94.75 259 LYS A O 1
ATOM 2005 N N . HIS A 1 260 ? -14.070 -5.749 29.742 1.00 96.69 260 HIS A N 1
ATOM 2006 C CA . HIS A 1 260 ? -12.762 -5.919 30.366 1.00 96.69 260 HIS A CA 1
ATOM 2007 C C . HIS A 1 260 ? -12.820 -5.606 31.865 1.00 96.69 260 HIS A C 1
ATOM 2009 O O . HIS A 1 260 ? -13.603 -4.774 32.325 1.00 96.69 260 HIS A O 1
ATOM 2015 N N . THR A 1 261 ? -11.969 -6.262 32.655 1.00 96.62 261 THR A N 1
ATOM 2016 C CA . THR A 1 261 ? -11.953 -6.078 34.116 1.00 96.62 261 THR A CA 1
ATOM 2017 C C . THR A 1 261 ? -11.445 -4.699 34.530 1.00 96.62 261 THR A C 1
ATOM 2019 O O . THR A 1 261 ? -11.901 -4.155 35.532 1.00 96.62 261 THR A O 1
ATOM 2022 N N . ASP A 1 262 ? -10.540 -4.118 33.743 1.00 96.50 262 ASP A N 1
ATOM 2023 C CA . ASP A 1 262 ? -9.979 -2.777 33.943 1.00 96.50 262 ASP A CA 1
ATOM 2024 C C . ASP A 1 262 ? -10.891 -1.643 33.438 1.00 96.50 262 ASP A C 1
ATOM 2026 O O . ASP A 1 262 ? -10.487 -0.483 33.439 1.00 96.50 262 ASP A O 1
ATOM 2030 N N . GLN A 1 263 ? -12.122 -1.969 33.021 1.00 95.94 263 GLN A N 1
ATOM 2031 C CA . GLN A 1 263 ? -13.111 -1.036 32.471 1.00 95.94 263 GLN A CA 1
ATOM 2032 C C . GLN A 1 263 ? -12.685 -0.338 31.167 1.00 95.94 263 GLN A C 1
ATOM 2034 O O . GLN A 1 263 ? -13.338 0.620 30.749 1.00 95.94 263 GLN A O 1
ATOM 2039 N N . SER A 1 264 ? -11.634 -0.809 30.486 1.00 96.75 264 SER A N 1
ATOM 2040 C CA . SER A 1 264 ? -11.247 -0.281 29.172 1.00 96.75 264 SER A CA 1
ATOM 2041 C C . SER A 1 264 ? -12.323 -0.556 28.106 1.00 96.75 264 SER A C 1
ATOM 2043 O O . SER A 1 264 ? -13.098 -1.505 28.242 1.00 96.75 264 SER A O 1
ATOM 2045 N N . PRO A 1 265 ? -12.455 0.268 27.054 1.00 97.06 265 PRO A N 1
ATOM 2046 C CA . PRO A 1 265 ? -13.386 -0.008 25.961 1.00 97.06 265 PRO A CA 1
ATOM 2047 C C . PRO A 1 265 ? -12.918 -1.194 25.105 1.00 97.06 265 PRO A C 1
ATOM 2049 O O . PRO A 1 265 ? -11.723 -1.469 25.002 1.00 97.06 265 PRO A O 1
ATOM 2052 N N . ASP A 1 266 ? -13.862 -1.856 24.431 1.00 97.31 266 ASP A N 1
ATOM 2053 C CA . ASP A 1 266 ? -13.560 -2.902 23.449 1.00 97.31 266 ASP A CA 1
ATOM 2054 C C . ASP A 1 266 ? -13.031 -2.275 22.149 1.00 97.31 266 ASP A C 1
ATOM 2056 O O . ASP A 1 266 ? -13.782 -1.933 21.231 1.00 97.31 266 ASP A O 1
ATOM 2060 N N . LEU A 1 267 ? -11.715 -2.076 22.084 1.00 97.69 267 LEU A N 1
ATOM 2061 C CA . LEU A 1 267 ? -11.063 -1.437 20.940 1.00 97.69 267 LEU A CA 1
ATOM 2062 C C . LEU A 1 267 ? -11.090 -2.298 19.673 1.00 97.69 267 LEU A C 1
ATOM 2064 O O . LEU A 1 267 ? -11.059 -1.749 18.572 1.00 97.69 267 LEU A O 1
ATOM 2068 N N . VAL A 1 268 ? -11.179 -3.623 19.810 1.00 97.38 268 VAL A N 1
ATOM 2069 C CA . VAL A 1 268 ? -11.307 -4.536 18.668 1.00 97.38 268 VAL A CA 1
ATOM 2070 C C . VAL A 1 268 ? -12.667 -4.338 18.007 1.00 97.38 268 VAL A C 1
ATOM 2072 O O . VAL A 1 268 ? -12.732 -4.114 16.799 1.00 97.38 268 VAL A O 1
ATOM 2075 N N . GLN A 1 269 ? -13.748 -4.310 18.792 1.00 97.44 269 GLN A N 1
ATOM 2076 C CA . GLN A 1 269 ? -15.072 -4.012 18.247 1.00 97.44 269 GLN A CA 1
ATOM 2077 C C . GLN A 1 269 ? -15.164 -2.573 17.723 1.00 97.44 269 GLN A C 1
ATOM 2079 O O . GLN A 1 269 ? -15.786 -2.331 16.693 1.00 97.44 269 GLN A O 1
ATOM 2084 N N . CYS A 1 270 ? -14.516 -1.611 18.387 1.00 98.12 270 CYS A N 1
ATOM 2085 C CA . CYS A 1 270 ? -14.426 -0.242 17.883 1.00 98.12 270 CYS A CA 1
ATOM 2086 C C . CYS A 1 270 ? -13.771 -0.181 16.495 1.00 98.12 270 CYS A C 1
ATOM 2088 O O . CYS A 1 270 ? -14.247 0.554 15.635 1.00 98.12 270 CYS A O 1
ATOM 2090 N N . PHE A 1 271 ? -12.714 -0.959 16.252 1.00 98.31 271 PHE A N 1
ATOM 2091 C CA . PHE A 1 271 ? -12.082 -1.047 14.937 1.00 98.31 271 PHE A CA 1
ATOM 2092 C C . PHE A 1 271 ? -13.039 -1.600 13.864 1.00 98.31 271 PHE A C 1
ATOM 2094 O O . PHE A 1 271 ? -13.100 -1.047 12.765 1.00 98.31 271 PHE A O 1
ATOM 2101 N N . TYR A 1 272 ? -13.830 -2.630 14.177 1.00 96.19 272 TYR A N 1
ATOM 2102 C CA . TYR A 1 272 ? -14.828 -3.162 13.236 1.00 96.19 272 TYR A CA 1
ATOM 2103 C C . TYR A 1 272 ? -15.925 -2.161 12.918 1.00 96.19 272 TYR A C 1
ATOM 2105 O O . TYR A 1 272 ? -16.213 -1.927 11.748 1.00 96.19 272 TYR A O 1
ATOM 2113 N N . ASP A 1 273 ? -16.465 -1.500 13.938 1.00 98.06 273 ASP A N 1
ATOM 2114 C CA . ASP A 1 273 ? -17.510 -0.497 13.752 1.00 98.06 273 ASP A CA 1
ATOM 2115 C C . ASP A 1 273 ? -17.004 0.681 12.882 1.00 98.06 273 ASP A C 1
ATOM 2117 O O . ASP A 1 273 ? -17.766 1.240 12.087 1.00 98.06 273 ASP A O 1
ATOM 2121 N N . VAL A 1 274 ? -15.707 1.026 12.972 1.00 98.38 274 VAL A N 1
ATOM 2122 C CA . VAL A 1 274 ? -15.049 2.004 12.083 1.00 98.38 274 VAL A CA 1
ATOM 2123 C C . VAL A 1 274 ? -14.993 1.493 10.641 1.00 98.38 274 VAL A C 1
ATOM 2125 O O . VAL A 1 274 ? -15.371 2.231 9.728 1.00 98.38 274 VAL A O 1
ATOM 2128 N N . LEU A 1 275 ? -14.544 0.254 10.412 1.00 97.88 275 LEU A N 1
ATOM 2129 C CA . LEU A 1 275 ? -14.504 -0.332 9.066 1.00 97.88 275 LEU A CA 1
ATOM 2130 C C . LEU A 1 275 ? -15.902 -0.412 8.440 1.00 97.88 275 LEU A C 1
ATOM 2132 O O . LEU A 1 275 ? -16.075 -0.022 7.285 1.00 97.88 275 LEU A O 1
ATOM 2136 N N . ASP A 1 276 ? -16.905 -0.822 9.213 1.00 97.69 276 ASP A N 1
ATOM 2137 C CA . ASP A 1 276 ? -18.302 -0.880 8.783 1.00 97.69 276 ASP A CA 1
ATOM 2138 C C . ASP A 1 276 ? -18.865 0.496 8.431 1.00 97.69 276 ASP A C 1
ATOM 2140 O O . ASP A 1 276 ? -19.605 0.657 7.455 1.00 97.69 276 ASP A O 1
ATOM 2144 N N . ALA A 1 277 ? -18.540 1.523 9.218 1.00 97.81 277 ALA A N 1
ATOM 2145 C CA . ALA A 1 277 ? -18.927 2.893 8.908 1.00 97.81 277 ALA A CA 1
ATOM 2146 C C . ALA A 1 277 ? -18.296 3.365 7.588 1.00 97.81 277 ALA A C 1
ATOM 2148 O O . ALA A 1 277 ? -19.007 3.880 6.722 1.00 97.81 277 ALA A O 1
ATOM 2149 N N . LEU A 1 278 ? -16.996 3.124 7.393 1.00 96.88 278 LEU A N 1
ATOM 2150 C CA . LEU A 1 278 ? -16.287 3.468 6.157 1.00 96.88 278 LEU A CA 1
ATOM 2151 C C . LEU A 1 278 ? -16.863 2.721 4.942 1.00 96.88 278 LEU A C 1
ATOM 2153 O O . LEU A 1 278 ? -17.089 3.330 3.894 1.00 96.88 278 LEU A O 1
ATOM 2157 N N . GLN A 1 279 ? -17.183 1.434 5.092 1.00 95.56 279 GLN A N 1
ATOM 2158 C CA . GLN A 1 279 ? -17.792 0.625 4.037 1.00 95.56 279 GLN A CA 1
ATOM 2159 C C . GLN A 1 279 ? -19.191 1.131 3.662 1.00 95.56 279 GLN A C 1
ATOM 2161 O O . GLN A 1 279 ? -19.490 1.289 2.477 1.00 95.56 279 GLN A O 1
ATOM 2166 N N . ARG A 1 280 ? -20.046 1.455 4.645 1.00 96.25 280 ARG A N 1
ATOM 2167 C CA . ARG A 1 280 ? -21.377 2.045 4.390 1.00 96.25 280 ARG A CA 1
ATOM 2168 C C . ARG A 1 280 ? -21.291 3.388 3.667 1.00 96.25 280 ARG A C 1
ATOM 2170 O O . ARG A 1 280 ? -22.160 3.708 2.860 1.00 96.25 280 ARG A O 1
ATOM 2177 N N . MET A 1 281 ? -20.227 4.145 3.919 1.00 95.88 281 MET A N 1
ATOM 2178 C CA . MET A 1 281 ? -19.916 5.393 3.219 1.00 95.88 281 MET A CA 1
ATOM 2179 C C . MET A 1 281 ? -19.246 5.181 1.851 1.00 95.88 281 MET A C 1
ATOM 2181 O O . MET A 1 281 ? -18.932 6.165 1.181 1.00 95.88 281 MET A O 1
ATOM 2185 N N . LYS A 1 282 ? -19.036 3.927 1.423 1.00 94.81 282 LYS A N 1
ATOM 2186 C CA . LYS A 1 282 ? -18.347 3.550 0.179 1.00 94.81 282 LYS A CA 1
ATOM 2187 C C . LYS A 1 282 ? -16.942 4.157 0.077 1.00 94.81 282 LYS A C 1
ATOM 2189 O O . LYS A 1 282 ? -16.580 4.729 -0.950 1.00 94.81 282 LYS A O 1
ATOM 2194 N N . ARG A 1 283 ? -16.173 4.076 1.164 1.00 94.25 283 ARG A N 1
ATOM 2195 C CA . ARG A 1 283 ? -14.770 4.511 1.228 1.00 94.25 283 ARG A CA 1
ATOM 2196 C C . ARG A 1 283 ? -13.809 3.324 1.047 1.00 94.25 283 ARG A C 1
ATOM 2198 O O . ARG A 1 283 ? -14.169 2.211 1.438 1.00 94.25 283 ARG A O 1
ATOM 2205 N N . PRO A 1 284 ? -12.589 3.551 0.523 1.00 94.75 284 PRO A N 1
ATOM 2206 C CA . PRO A 1 284 ? -12.041 4.830 0.050 1.00 94.75 284 PRO A CA 1
ATOM 2207 C C . PRO A 1 284 ? -12.533 5.224 -1.353 1.00 94.75 284 PRO A C 1
ATOM 2209 O O . PRO A 1 284 ? -12.793 4.369 -2.194 1.00 94.75 284 PRO A O 1
ATOM 2212 N N . GLN A 1 285 ? -12.618 6.530 -1.614 1.00 90.00 285 GLN A N 1
ATOM 2213 C CA . GLN A 1 285 ? -12.860 7.114 -2.939 1.00 90.00 285 GLN A CA 1
ATOM 2214 C C . GLN A 1 285 ? -11.559 7.577 -3.604 1.00 90.00 285 GLN A C 1
ATOM 2216 O O . GLN A 1 285 ? -11.429 7.425 -4.818 1.00 90.00 285 GLN A O 1
ATOM 2221 N N . SER A 1 286 ? -10.590 8.079 -2.822 1.00 92.19 286 SER A N 1
ATOM 2222 C CA . SER A 1 286 ? -9.286 8.517 -3.344 1.00 92.19 286 SER A CA 1
ATOM 2223 C C . SER A 1 286 ? -8.596 7.401 -4.119 1.00 92.19 286 SER A C 1
ATOM 2225 O O . SER A 1 286 ? -8.381 6.302 -3.595 1.00 92.19 286 SER A O 1
ATOM 2227 N N . ARG A 1 287 ? -8.163 7.716 -5.342 1.00 91.50 287 ARG A N 1
ATOM 2228 C CA . ARG A 1 287 ? -7.422 6.802 -6.217 1.00 91.50 287 ARG A CA 1
ATOM 2229 C C . ARG A 1 287 ? -6.216 6.163 -5.528 1.00 91.50 287 ARG A C 1
ATOM 2231 O O . ARG A 1 287 ? -5.945 4.992 -5.763 1.00 91.50 287 ARG A O 1
ATOM 2238 N N . TRP A 1 288 ? -5.500 6.899 -4.679 1.00 93.94 288 TRP A N 1
ATOM 2239 C CA . TRP A 1 288 ? -4.295 6.403 -3.999 1.00 93.94 288 TRP A CA 1
ATOM 2240 C C . TRP A 1 288 ? -4.585 5.382 -2.895 1.00 93.94 288 TRP A C 1
ATOM 2242 O O . TRP A 1 288 ? -3.672 4.692 -2.453 1.00 93.94 288 TRP A O 1
ATOM 2252 N N . LEU A 1 289 ? -5.839 5.262 -2.461 1.00 95.94 289 LEU A N 1
ATOM 2253 C CA . LEU A 1 289 ? -6.270 4.304 -1.440 1.00 95.94 289 LEU A CA 1
ATOM 2254 C C . LEU A 1 289 ? -7.174 3.209 -2.003 1.00 95.94 289 LEU A C 1
ATOM 2256 O O . LEU A 1 289 ? -7.464 2.252 -1.293 1.00 95.94 289 LEU A O 1
ATOM 2260 N N . GLN A 1 290 ? -7.600 3.325 -3.263 1.00 94.69 290 GLN A N 1
ATOM 2261 C CA . GLN A 1 290 ? -8.419 2.313 -3.920 1.00 94.69 290 GLN A CA 1
ATOM 2262 C C . GLN A 1 290 ? -7.728 0.947 -3.929 1.00 94.69 290 GLN A C 1
ATOM 2264 O O . GLN A 1 290 ? -6.507 0.833 -4.083 1.00 94.69 290 GLN A O 1
ATOM 2269 N N . TYR A 1 291 ? -8.550 -0.086 -3.793 1.00 95.50 291 TYR A N 1
ATOM 2270 C CA . TYR A 1 291 ? -8.154 -1.484 -3.822 1.00 95.50 291 TYR A CA 1
ATOM 2271 C C . TYR A 1 291 ? -9.264 -2.335 -4.448 1.00 95.50 291 TYR A C 1
ATOM 2273 O O . TYR A 1 291 ? -10.438 -1.964 -4.436 1.00 95.50 291 TYR A O 1
ATOM 2281 N N . VAL A 1 292 ? -8.877 -3.488 -4.982 1.00 94.44 292 VAL A N 1
ATOM 2282 C CA . VAL A 1 292 ? -9.744 -4.519 -5.570 1.00 94.44 292 VAL A CA 1
ATOM 2283 C C . VAL A 1 292 ? -9.314 -5.944 -5.193 1.00 94.44 292 VAL A C 1
ATOM 2285 O O . VAL A 1 292 ? -10.084 -6.884 -5.372 1.00 94.44 292 VAL A O 1
ATOM 2288 N N . THR A 1 293 ? -8.106 -6.130 -4.662 1.00 93.81 293 THR A N 1
ATOM 2289 C CA . THR A 1 293 ? -7.544 -7.418 -4.261 1.00 93.81 293 THR A CA 1
ATOM 2290 C C . THR A 1 293 ? -7.637 -7.632 -2.755 1.00 93.81 293 THR A C 1
ATOM 2292 O O . THR A 1 293 ? -7.774 -6.707 -1.949 1.00 93.81 293 THR A O 1
ATOM 2295 N N . GLN A 1 294 ? -7.472 -8.895 -2.371 1.00 94.06 294 GLN A N 1
ATOM 2296 C CA . GLN A 1 294 ? -7.316 -9.324 -0.987 1.00 94.06 294 GLN A CA 1
ATOM 2297 C C . GLN A 1 294 ? -6.177 -8.581 -0.270 1.00 94.06 294 GLN A C 1
ATOM 2299 O O . GLN A 1 294 ? -6.344 -8.138 0.866 1.00 94.06 294 GLN A O 1
ATOM 2304 N N . THR A 1 295 ? -5.019 -8.430 -0.923 1.00 95.25 295 THR A N 1
ATOM 2305 C CA . THR A 1 295 ? -3.870 -7.716 -0.348 1.00 95.25 295 THR A CA 1
ATOM 2306 C C . THR A 1 295 ? -4.210 -6.250 -0.103 1.00 95.25 295 THR A C 1
ATOM 2308 O O . THR A 1 295 ? -3.930 -5.736 0.978 1.00 95.25 295 THR A O 1
ATOM 2311 N N . GLY A 1 296 ? -4.840 -5.588 -1.078 1.00 95.69 296 GLY A N 1
ATOM 2312 C CA . GLY A 1 296 ? -5.235 -4.189 -0.958 1.00 95.69 296 GLY A CA 1
ATOM 2313 C C . GLY A 1 296 ? -6.227 -3.955 0.183 1.00 95.69 296 GLY A C 1
ATOM 2314 O O . GLY A 1 296 ? -6.042 -3.033 0.976 1.00 95.69 296 GLY A O 1
ATOM 2315 N N . TYR A 1 297 ? -7.205 -4.847 0.357 1.00 95.44 297 TYR A N 1
ATOM 2316 C CA . TYR A 1 297 ? -8.135 -4.783 1.486 1.00 95.44 297 TYR A CA 1
ATOM 2317 C C . TYR A 1 297 ? -7.428 -4.933 2.849 1.00 95.44 297 TYR A C 1
ATOM 2319 O O . TYR A 1 297 ? -7.706 -4.184 3.787 1.00 95.44 297 TYR A O 1
ATOM 2327 N N . LEU A 1 298 ? -6.481 -5.871 2.976 1.00 96.88 298 LEU A N 1
ATOM 2328 C CA . LEU A 1 298 ? -5.718 -6.036 4.220 1.00 96.88 298 LEU A CA 1
ATOM 2329 C C . LEU A 1 298 ? -4.863 -4.795 4.531 1.00 96.88 298 LEU A C 1
ATOM 2331 O O . LEU A 1 298 ? -4.797 -4.368 5.685 1.00 96.88 298 LEU A O 1
ATOM 2335 N N . LEU A 1 299 ? -4.251 -4.189 3.508 1.00 97.19 299 LEU A N 1
ATOM 2336 C CA . LEU A 1 299 ? -3.513 -2.931 3.646 1.00 97.19 299 LEU A CA 1
ATOM 2337 C C . LEU A 1 299 ? -4.430 -1.772 4.053 1.00 97.19 299 LEU A C 1
ATOM 2339 O O . LEU A 1 299 ? -4.023 -0.930 4.851 1.00 97.19 299 LEU A O 1
ATOM 2343 N N . TRP A 1 300 ? -5.671 -1.745 3.562 1.00 97.31 300 TRP A N 1
ATOM 2344 C CA . TRP A 1 300 ? -6.666 -0.752 3.966 1.00 97.31 300 TRP A CA 1
ATOM 2345 C C . TRP A 1 300 ? -7.009 -0.886 5.448 1.00 97.31 300 TRP A C 1
ATOM 2347 O O . TRP A 1 300 ? -6.944 0.096 6.189 1.00 97.31 300 TRP A O 1
ATOM 2357 N N . GLY A 1 301 ? -7.277 -2.114 5.903 1.00 97.69 301 GLY A N 1
ATOM 2358 C CA . GLY A 1 301 ? -7.454 -2.407 7.323 1.00 97.69 301 GLY A CA 1
ATOM 2359 C C . GLY A 1 301 ? -6.254 -1.939 8.149 1.00 97.69 301 GLY A C 1
ATOM 2360 O O . GLY A 1 301 ? -6.433 -1.246 9.146 1.00 97.69 301 GLY A O 1
ATOM 2361 N N . MET A 1 302 ? -5.031 -2.226 7.689 1.00 98.06 302 MET A N 1
ATOM 2362 C CA . MET A 1 302 ? -3.802 -1.821 8.376 1.00 98.06 302 MET A CA 1
ATOM 2363 C C . MET A 1 302 ? -3.648 -0.297 8.456 1.00 98.06 302 MET A C 1
ATOM 2365 O O . MET A 1 302 ? -3.265 0.218 9.505 1.00 98.06 302 MET A O 1
ATOM 2369 N N . LEU A 1 303 ? -3.986 0.443 7.395 1.00 97.75 303 LEU A N 1
ATOM 2370 C CA . LEU A 1 303 ? -3.988 1.909 7.415 1.00 97.75 303 LEU A CA 1
ATOM 2371 C C . LEU A 1 303 ? -4.943 2.446 8.490 1.00 97.75 303 LEU A C 1
ATOM 2373 O O . LEU A 1 303 ? -4.548 3.295 9.293 1.00 97.75 303 LEU A O 1
ATOM 2377 N N . VAL A 1 304 ? -6.173 1.925 8.541 1.00 98.19 304 VAL A N 1
ATOM 2378 C CA . VAL A 1 304 ? -7.166 2.299 9.560 1.00 98.19 304 VAL A CA 1
ATOM 2379 C C . VAL A 1 304 ? -6.667 1.939 10.961 1.00 98.19 304 VAL A C 1
ATOM 2381 O O . VAL A 1 304 ? -6.772 2.756 11.874 1.00 98.19 304 VAL A O 1
ATOM 2384 N N . THR A 1 305 ? -6.047 0.769 11.142 1.00 98.25 305 THR A N 1
ATOM 2385 C CA . THR A 1 305 ? -5.433 0.366 12.415 1.00 98.25 305 THR A CA 1
ATOM 2386 C C . THR A 1 305 ? -4.322 1.330 12.841 1.00 98.25 305 THR A C 1
ATOM 2388 O O . THR A 1 305 ? -4.284 1.744 13.998 1.00 98.25 305 THR A O 1
ATOM 2391 N N . ILE A 1 306 ? -3.430 1.735 11.929 1.00 98.00 306 ILE A N 1
ATOM 2392 C CA . ILE A 1 306 ? -2.348 2.695 12.212 1.00 98.00 306 ILE A CA 1
ATOM 2393 C C . ILE A 1 306 ? -2.924 4.055 12.622 1.00 98.00 306 ILE A C 1
ATOM 2395 O O . ILE A 1 306 ? -2.480 4.640 13.613 1.00 98.00 306 ILE A O 1
ATOM 2399 N N . LYS A 1 307 ? -3.932 4.537 11.889 1.00 98.12 307 LYS A N 1
ATOM 2400 C CA . LYS A 1 307 ? -4.654 5.783 12.177 1.00 98.12 307 LYS A CA 1
ATOM 2401 C C . LYS A 1 307 ? -5.324 5.743 13.552 1.00 98.12 307 LYS A C 1
ATOM 2403 O O . LYS A 1 307 ? -5.104 6.635 14.369 1.00 98.12 307 LYS A O 1
ATOM 2408 N N . MET A 1 308 ? -6.053 4.668 13.847 1.00 98.31 308 MET A N 1
ATOM 2409 C CA . MET A 1 308 ? -6.722 4.467 15.132 1.00 98.31 308 MET A CA 1
ATOM 2410 C C . MET A 1 308 ? -5.728 4.392 16.284 1.00 98.31 308 MET A C 1
ATOM 2412 O O . MET A 1 308 ? -5.903 5.082 17.285 1.00 98.31 308 MET A O 1
ATOM 2416 N N . ARG A 1 309 ? -4.642 3.633 16.122 1.00 98.19 309 ARG A N 1
ATOM 2417 C CA . ARG A 1 309 ? -3.556 3.583 17.100 1.00 98.19 309 ARG A CA 1
ATOM 2418 C C . ARG A 1 309 ? -3.018 4.981 17.388 1.00 98.19 309 ARG A C 1
ATOM 2420 O O . ARG A 1 309 ? -2.942 5.371 18.545 1.00 98.19 309 ARG A O 1
ATOM 2427 N N . ARG A 1 310 ? -2.667 5.746 16.349 1.00 97.81 310 ARG A N 1
ATOM 2428 C CA . ARG A 1 310 ? -2.139 7.109 16.493 1.00 97.81 310 ARG A CA 1
ATOM 2429 C C . ARG A 1 310 ? -3.114 8.016 17.246 1.00 97.81 310 ARG A C 1
ATOM 2431 O O . ARG A 1 310 ? -2.705 8.675 18.195 1.00 97.81 310 ARG A O 1
ATOM 2438 N N . TYR A 1 311 ? -4.394 7.998 16.871 1.00 97.38 311 TYR A N 1
ATOM 2439 C CA . TYR A 1 311 ? -5.444 8.748 17.562 1.00 97.38 311 TYR A CA 1
ATOM 2440 C C . TYR A 1 311 ? -5.514 8.397 19.057 1.00 97.38 311 TYR A C 1
ATOM 2442 O O . TYR A 1 311 ? -5.541 9.290 19.902 1.00 97.38 311 TYR A O 1
ATOM 2450 N N . LEU A 1 312 ? -5.511 7.103 19.386 1.00 96.81 312 LEU A N 1
ATOM 2451 C CA . LEU A 1 312 ? -5.594 6.606 20.759 1.00 96.81 312 LEU A CA 1
ATOM 2452 C C . LEU A 1 312 ? -4.393 7.041 21.608 1.00 96.81 312 LEU A C 1
ATOM 2454 O O . LEU A 1 312 ? -4.588 7.542 22.711 1.00 96.81 312 LEU A O 1
ATOM 2458 N N . VAL A 1 313 ? -3.175 6.921 21.078 1.00 96.88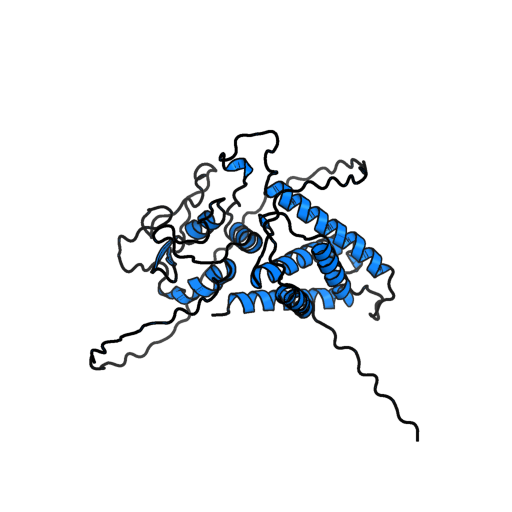 313 VAL A N 1
ATOM 2459 C CA . VAL A 1 313 ? -1.947 7.350 21.768 1.00 96.88 313 VAL A CA 1
ATOM 2460 C C . VAL A 1 313 ? -1.936 8.861 21.998 1.00 96.88 313 VAL A C 1
ATOM 2462 O O . VAL A 1 313 ? -1.738 9.327 23.118 1.00 96.88 313 VAL A O 1
ATOM 2465 N N . GLU A 1 314 ? -2.180 9.644 20.945 1.00 96.94 314 GLU A N 1
ATOM 2466 C CA . GLU A 1 314 ? -2.033 11.102 20.999 1.00 96.94 314 GLU A CA 1
ATOM 2467 C C . GLU A 1 314 ? -3.156 11.794 21.783 1.00 96.94 314 GLU A C 1
ATOM 2469 O O . GLU A 1 314 ? -2.932 12.853 22.369 1.00 96.94 314 GLU A O 1
ATOM 2474 N N . LYS A 1 315 ? -4.378 11.246 21.768 1.00 96.31 315 LYS A N 1
ATOM 2475 C CA . LYS A 1 315 ? -5.557 11.891 22.377 1.00 96.31 315 LYS A CA 1
ATOM 2476 C C . LYS A 1 315 ? -6.015 11.230 23.670 1.00 96.31 315 LYS A C 1
ATOM 2478 O O . LYS A 1 315 ? -6.635 11.899 24.491 1.00 96.31 315 LYS A O 1
ATOM 2483 N N . HIS A 1 316 ? -5.699 9.952 23.866 1.00 94.44 316 HIS A N 1
ATOM 2484 C CA . HIS A 1 316 ? -6.223 9.136 24.961 1.00 94.44 316 HIS A CA 1
ATOM 2485 C C . HIS A 1 316 ? -5.140 8.261 25.594 1.00 94.44 316 HIS A C 1
ATOM 2487 O O . HIS A 1 316 ? -5.416 7.121 25.940 1.00 94.44 316 HIS A O 1
ATOM 2493 N N . GLY A 1 317 ? -3.925 8.780 25.799 1.00 89.06 317 GLY A N 1
ATOM 2494 C CA . GLY A 1 317 ? -2.750 7.991 26.215 1.00 89.06 317 GLY A CA 1
ATOM 2495 C C . GLY A 1 317 ? -2.912 7.096 27.459 1.00 89.06 317 GLY A C 1
ATOM 2496 O O . GLY A 1 317 ? -2.171 6.136 27.614 1.00 89.06 317 GLY A O 1
ATOM 2497 N N . ARG A 1 318 ? -3.922 7.324 28.316 1.00 93.69 318 ARG A N 1
ATOM 2498 C CA . ARG A 1 318 ? -4.285 6.399 29.416 1.00 93.69 318 ARG A CA 1
ATOM 2499 C C . ARG A 1 318 ? -4.814 5.039 28.943 1.00 93.69 318 ARG A C 1
ATOM 2501 O O . ARG A 1 318 ? -4.940 4.131 29.754 1.00 93.69 318 ARG A O 1
ATOM 2508 N N . ILE A 1 319 ? -5.170 4.919 27.667 1.00 95.25 319 ILE A N 1
ATOM 2509 C CA . ILE A 1 319 ? -5.597 3.671 27.039 1.00 95.25 319 ILE A CA 1
ATOM 2510 C C . ILE A 1 319 ? -4.420 2.701 26.881 1.00 95.25 319 ILE A C 1
ATOM 2512 O O . ILE A 1 319 ? -4.634 1.491 26.866 1.00 95.25 319 ILE A O 1
ATOM 2516 N N . GLU A 1 320 ? -3.183 3.201 26.781 1.00 96.62 320 GLU A N 1
ATOM 2517 C CA . GLU A 1 320 ? -2.009 2.353 26.598 1.00 96.62 320 GLU A CA 1
ATOM 2518 C C . GLU A 1 320 ? -1.809 1.417 27.796 1.00 96.62 320 GLU A C 1
ATOM 2520 O O . GLU A 1 320 ? -1.880 1.820 28.955 1.00 96.62 320 GLU A O 1
ATOM 2525 N N . GLY A 1 321 ? -1.562 0.141 27.502 1.00 94.94 321 GLY A N 1
ATOM 2526 C CA . GLY A 1 321 ? -1.355 -0.904 28.509 1.00 94.94 321 GLY A CA 1
ATOM 2527 C C . GLY A 1 321 ? -2.635 -1.498 29.105 1.00 94.94 321 GLY A C 1
ATOM 2528 O O . GLY A 1 321 ? -2.549 -2.493 29.824 1.00 94.94 321 GLY A O 1
ATOM 2529 N N . THR A 1 322 ? -3.812 -0.952 28.782 1.00 98.00 322 THR A N 1
ATOM 2530 C CA . THR A 1 322 ? -5.101 -1.560 29.155 1.00 98.00 322 THR A CA 1
ATOM 2531 C C . THR A 1 322 ? -5.341 -2.889 28.432 1.00 98.00 322 THR A C 1
ATOM 2533 O O . THR A 1 322 ? -4.718 -3.188 27.411 1.00 98.00 322 THR A O 1
ATOM 2536 N N . MET A 1 323 ? -6.278 -3.697 28.928 1.00 97.94 323 MET A N 1
ATOM 2537 C CA . MET A 1 323 ? -6.676 -4.954 28.290 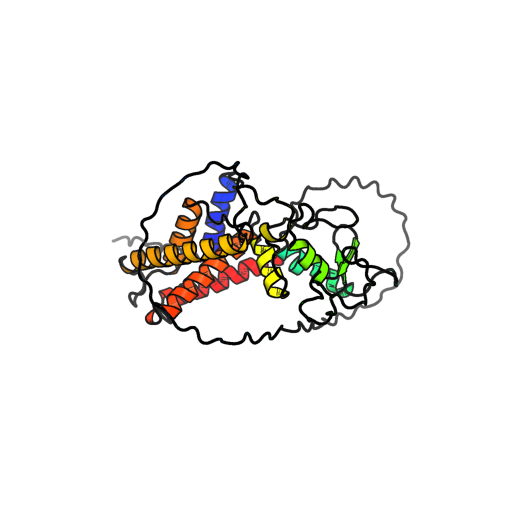1.00 97.94 323 MET A CA 1
ATOM 2538 C C . MET A 1 323 ? -7.194 -4.734 26.866 1.00 97.94 323 MET A C 1
ATOM 2540 O O . MET A 1 323 ? -6.726 -5.408 25.950 1.00 97.94 323 MET A O 1
ATOM 2544 N N . GLY A 1 324 ? -8.089 -3.760 26.663 1.00 97.06 324 GLY A N 1
ATOM 2545 C CA . GLY A 1 324 ? -8.595 -3.420 25.332 1.00 97.06 324 GLY A CA 1
ATOM 2546 C C . GLY A 1 324 ? -7.481 -2.993 24.369 1.00 97.06 324 GLY A C 1
ATOM 2547 O O . GLY A 1 324 ? -7.496 -3.365 23.196 1.00 97.06 324 GLY A O 1
ATOM 2548 N N . TRP A 1 325 ? -6.470 -2.268 24.863 1.00 98.12 325 TRP A N 1
ATOM 2549 C CA . TRP A 1 325 ? -5.279 -1.905 24.087 1.00 98.12 325 TRP A CA 1
ATOM 2550 C C . TRP A 1 325 ? -4.422 -3.108 23.701 1.00 98.12 325 TRP A C 1
ATOM 2552 O O . TRP A 1 325 ? -4.010 -3.221 22.547 1.00 98.12 325 TRP A O 1
ATOM 2562 N N . ASN A 1 326 ? -4.175 -4.017 24.643 1.00 98.06 326 ASN A N 1
ATOM 2563 C CA . ASN A 1 326 ? -3.376 -5.210 24.383 1.00 98.06 326 ASN A CA 1
ATOM 2564 C C . ASN A 1 326 ? -4.053 -6.112 23.338 1.00 98.06 326 ASN A C 1
ATOM 2566 O O . ASN A 1 326 ? -3.396 -6.505 22.376 1.00 98.06 326 ASN A O 1
ATOM 2570 N N . GLU A 1 327 ? -5.367 -6.349 23.454 1.00 97.75 327 GLU A N 1
ATOM 2571 C CA . GLU A 1 327 ? -6.141 -7.096 22.446 1.00 97.75 327 GLU A CA 1
ATOM 2572 C C . GLU A 1 327 ? -6.079 -6.424 21.062 1.00 97.75 327 GLU A C 1
ATOM 2574 O O . GLU A 1 327 ? -5.909 -7.093 20.038 1.00 97.75 327 GLU A O 1
ATOM 2579 N N . PHE A 1 328 ? -6.172 -5.092 21.010 1.00 97.81 328 PHE A N 1
ATOM 2580 C CA . PHE A 1 328 ? -6.060 -4.334 19.765 1.00 97.81 328 PHE A CA 1
ATOM 2581 C C . PHE A 1 328 ? -4.671 -4.465 19.113 1.00 97.81 328 PHE A C 1
ATOM 2583 O O . PHE A 1 328 ? -4.579 -4.729 17.911 1.00 97.81 328 PHE A O 1
ATOM 2590 N N . GLU A 1 329 ? -3.583 -4.331 19.878 1.00 98.00 329 GLU A N 1
ATOM 2591 C CA . GLU A 1 329 ? -2.217 -4.488 19.355 1.00 98.00 329 GLU A CA 1
ATOM 2592 C C . GLU A 1 329 ? -1.910 -5.938 18.941 1.00 98.00 329 GLU A C 1
ATOM 2594 O O . GLU A 1 329 ? -1.219 -6.160 17.943 1.00 98.00 329 GLU A O 1
ATOM 2599 N N . GLU A 1 330 ? -2.438 -6.939 19.649 1.00 97.69 330 GLU A N 1
ATOM 2600 C CA . GLU A 1 330 ? -2.378 -8.341 19.215 1.00 97.69 330 GLU A CA 1
ATOM 2601 C C . GLU A 1 330 ? -3.104 -8.544 17.884 1.00 97.69 330 GLU A C 1
ATOM 2603 O O . GLU A 1 330 ? -2.560 -9.146 16.954 1.00 97.69 330 GLU A O 1
ATOM 2608 N N . GLY A 1 331 ? -4.297 -7.967 17.750 1.00 96.12 331 GLY A N 1
ATOM 2609 C CA . GLY A 1 331 ? -5.054 -7.978 16.509 1.00 96.12 331 GLY A CA 1
ATOM 2610 C C . GLY A 1 331 ? -4.309 -7.322 15.341 1.00 96.12 331 GLY A C 1
ATOM 2611 O O . GLY A 1 331 ? -4.265 -7.878 14.241 1.00 96.12 331 GLY A O 1
ATOM 2612 N N . LYS A 1 332 ? -3.653 -6.184 15.580 1.00 96.81 332 LYS A N 1
ATOM 2613 C CA . LYS A 1 332 ? -2.782 -5.520 14.600 1.00 96.81 332 LYS A CA 1
ATOM 2614 C C . LYS A 1 332 ? -1.629 -6.424 14.151 1.00 96.81 332 LYS A C 1
ATOM 2616 O O . LYS A 1 332 ? -1.376 -6.527 12.951 1.00 96.81 332 LYS A O 1
ATOM 2621 N N . LYS A 1 333 ? -0.944 -7.101 15.082 1.00 97.56 333 LYS A N 1
ATOM 2622 C CA . LYS A 1 333 ? 0.125 -8.066 14.752 1.00 97.56 333 LYS A CA 1
ATOM 2623 C C . LYS A 1 333 ? -0.410 -9.225 13.911 1.00 97.56 333 LYS A C 1
ATOM 2625 O O . LYS A 1 333 ? 0.218 -9.610 12.928 1.00 97.56 333 LYS A O 1
ATOM 2630 N N . ALA A 1 334 ? -1.588 -9.747 14.251 1.00 97.31 334 ALA A N 1
ATOM 2631 C CA . ALA A 1 334 ? -2.234 -10.798 13.473 1.00 97.31 334 ALA A CA 1
ATOM 2632 C C . ALA A 1 334 ? -2.576 -10.331 12.047 1.00 97.31 334 ALA A C 1
ATOM 2634 O O . ALA A 1 334 ? -2.361 -11.074 11.089 1.00 97.31 334 ALA A O 1
ATOM 2635 N N . LEU A 1 335 ? -3.061 -9.094 11.883 1.00 95.94 335 LEU A N 1
ATOM 2636 C CA . LEU A 1 335 ? -3.323 -8.504 10.569 1.00 95.94 335 LEU A CA 1
ATOM 2637 C C . LEU A 1 335 ? -2.038 -8.369 9.741 1.00 95.94 335 LEU A C 1
ATOM 2639 O O . LEU A 1 335 ? -2.037 -8.725 8.563 1.00 95.94 335 LEU A O 1
ATOM 2643 N N . GLN A 1 336 ? -0.939 -7.927 10.358 1.00 96.38 336 GLN A N 1
ATOM 2644 C CA . GLN A 1 336 ? 0.370 -7.880 9.707 1.00 96.38 336 GLN A CA 1
ATOM 2645 C C . GLN A 1 336 ? 0.805 -9.269 9.217 1.00 96.38 336 GLN A C 1
ATOM 2647 O O . GLN A 1 336 ? 1.140 -9.421 8.044 1.00 96.38 336 GLN A O 1
ATOM 2652 N N . GLY A 1 337 ? 0.707 -10.296 10.067 1.00 96.56 337 GLY A N 1
ATOM 2653 C CA . GLY A 1 337 ? 1.032 -11.670 9.678 1.00 96.56 337 GLY A CA 1
ATOM 2654 C C . GLY A 1 337 ? 0.187 -12.181 8.502 1.00 96.56 337 GLY A C 1
ATOM 2655 O O . GLY A 1 337 ? 0.684 -12.924 7.658 1.00 96.56 337 GLY A O 1
ATOM 2656 N N . ARG A 1 338 ? -1.078 -11.746 8.379 1.00 95.50 338 ARG A N 1
ATOM 2657 C CA . ARG A 1 338 ? -1.916 -12.079 7.210 1.00 95.50 338 ARG A CA 1
ATOM 2658 C C . ARG A 1 338 ? -1.476 -11.371 5.938 1.00 95.50 338 ARG A C 1
ATOM 2660 O O . ARG A 1 338 ? -1.539 -11.987 4.878 1.00 95.50 338 ARG A O 1
ATOM 2667 N N . ILE A 1 339 ? -1.042 -10.115 6.027 1.00 95.19 339 ILE A N 1
ATOM 2668 C CA . ILE A 1 339 ? -0.478 -9.391 4.878 1.00 95.19 339 ILE A CA 1
ATOM 2669 C C . ILE A 1 339 ? 0.766 -10.127 4.377 1.00 95.19 339 ILE A C 1
ATOM 2671 O O . ILE A 1 339 ? 0.858 -10.422 3.188 1.00 95.19 339 ILE A O 1
ATOM 2675 N N . GLU A 1 340 ? 1.677 -10.486 5.281 1.00 94.88 340 GLU A N 1
ATOM 2676 C CA . GLU A 1 340 ? 2.900 -11.229 4.954 1.00 94.88 340 GLU A CA 1
ATOM 2677 C C . GLU A 1 340 ? 2.582 -12.585 4.307 1.00 94.88 340 GLU A C 1
ATOM 2679 O O . GLU A 1 340 ? 3.117 -12.907 3.245 1.00 94.88 340 GLU A O 1
ATOM 2684 N N . ALA A 1 341 ? 1.646 -13.344 4.883 1.00 94.50 341 ALA A N 1
ATOM 2685 C CA . ALA A 1 341 ? 1.210 -14.620 4.324 1.00 94.50 341 ALA A CA 1
ATOM 2686 C C . ALA A 1 341 ? 0.578 -14.469 2.931 1.00 94.50 341 ALA A C 1
ATOM 2688 O O . ALA A 1 341 ? 0.827 -15.292 2.054 1.00 94.50 341 ALA A O 1
ATOM 2689 N N . GLU A 1 342 ? -0.229 -13.427 2.702 1.00 93.44 342 GLU A N 1
ATOM 2690 C CA . GLU A 1 342 ? -0.856 -13.165 1.401 1.00 93.44 342 GLU A CA 1
ATOM 2691 C C . GLU A 1 342 ? 0.178 -12.804 0.329 1.00 93.44 342 GLU A C 1
ATOM 2693 O O . GLU A 1 342 ? 0.098 -13.287 -0.800 1.00 93.44 342 GLU A O 1
ATOM 2698 N N . VAL A 1 343 ? 1.173 -11.992 0.689 1.00 92.19 343 VAL A N 1
ATOM 2699 C CA . VAL A 1 343 ? 2.274 -11.591 -0.197 1.00 92.19 343 VAL A CA 1
ATOM 2700 C C . VAL A 1 343 ? 3.141 -12.789 -0.598 1.00 92.19 343 VAL A C 1
ATOM 2702 O O . VAL A 1 343 ? 3.629 -12.840 -1.725 1.00 92.19 343 VAL A O 1
ATOM 2705 N N . GLN A 1 344 ? 3.292 -13.777 0.286 1.00 89.88 344 GLN A N 1
ATOM 2706 C CA . GLN A 1 344 ? 4.094 -14.980 0.041 1.00 89.88 344 GLN A CA 1
ATOM 2707 C C . GLN A 1 344 ? 3.364 -16.088 -0.735 1.00 89.88 344 GLN A C 1
ATOM 2709 O O . GLN A 1 344 ? 3.998 -17.074 -1.120 1.00 89.88 344 GLN A O 1
ATOM 2714 N N . LYS A 1 345 ? 2.051 -15.971 -0.986 1.00 85.81 345 LYS A N 1
ATOM 2715 C CA . LYS A 1 345 ? 1.319 -16.982 -1.767 1.00 85.81 345 LYS A CA 1
ATOM 2716 C C . LYS A 1 345 ? 1.908 -17.086 -3.179 1.00 85.81 345 LYS A C 1
ATOM 2718 O O . LYS A 1 345 ? 2.102 -16.075 -3.858 1.00 85.81 345 LYS A O 1
ATOM 2723 N N . SER A 1 346 ? 2.175 -18.314 -3.627 1.00 60.03 346 SER A N 1
ATOM 2724 C CA . SER A 1 346 ? 2.650 -18.620 -4.986 1.00 60.03 346 SER A CA 1
ATOM 2725 C C . SER A 1 346 ? 1.502 -18.705 -5.979 1.00 60.03 346 SER A C 1
ATOM 2727 O O . SER A 1 346 ? 0.440 -19.282 -5.654 1.00 60.03 346 SER A O 1
#

Sequence (346 aa):
MSAQAACSSPVSQSVADAALLHLSTFVQSGVQPQATPNTSFVQQFPAASASTTLEYETISPINVVPSIELTPASVKYKESEDREVKTFESQSTVQASSRSPPSLLRFVDGVLMQSAPLHNKPLHPDATCCVCFYPWNTPVSATQEGLNGQPPVTSTFLPLWPCGHWAHYRCIMWFATRFDPRNNRCCTCNTQLFEWEGITTLTLATRTGLDMEDVVRSGHLQPGPYAKQSDKTEYEAECTVIDSIIHATFFQHLAKKSKHTDQSPDLVQCFYDVLDALQRMKRPQSRWLQYVTQTGYLLWGMLVTIKMRRYLVEKHGRIEGTMGWNEFEEGKKALQGRIEAEVQKS